Protein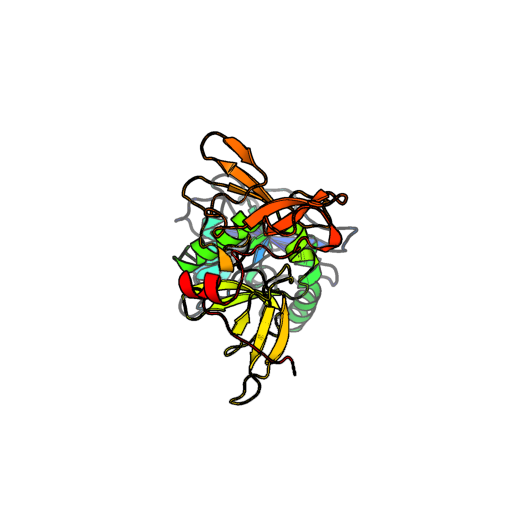 AF-A0A8H6NPF8-F1 (afdb_monomer_lite)

pLDDT: mean 81.61, std 13.08, range [40.59, 96.62]

Foldseek 3Di:
DAADDDDDADLQKWKKWWWAAAALPDATETEIEIAGHDPPPGDDAAEEEAEDQADQPDFGKYKYFDYYHDPVDQDPPPTDDIHIATGHPLVSNVSSVVHHHHGIHIYDDLSPTFPPVDPVRSVSVVVCVVVVQVNYPHYDYRPPDCPPLNVLVVVQVVLCVQVCVVQCVPADQWDWDADPVGFIKIWHPQDDPQWDWDDDVPDQFIWTWHDDPPDLETATPGGMDTPCPHPPCLQQNDAPPQKDKDFDPPDPVRQIWIAHNVGDIDSDRPSDDDADPQKDWDAPPVRQIWMAGVVQPPDPVRTDSDRPCRPPVNSVVVVRDDDDGHYD

Sequence (328 aa):
MPDYEYLPLGSNEIRRLILFPGSVEDPLEARVVHDIFEPPHTVPQYEALSYVWGSQETPETLTVFGDTTYDGSPDRSSLRGAGSIPLGQNLATALRHLRRKSEGRVIWCDAVCINQRDVEERSVQVQRMKDIYRVSERVVAWLDHGGKETRRAMQIISQTKWDADRLLLNLPNSALFKTDDGRFGLGTEEACEGDEIFVIPGNFDPLILRPVGDSRYYNIVGPCFMSSLMWSEAAWGPLPEGWKVKMISGDPARVYEYTDPDGRTTRQDPRRGPLPPGWDETTHSDGKLAWYKLEDKETEDMWDRTDPRLTPDNLRARGVKVERLILA

InterPro domains:
  IPR001202 WW domain [PS50020] (237-272)
  IPR001202 WW domain [PS50020] (273-308)
  IPR010730 Heterokaryon incompatibility [PF06985] (46-165)
  IPR052895 Heterokaryon Regulation/Transcriptional Modulator [PTHR24148] (2-160)

Organism: NCBI:txid2175873

Radius of gyration: 26.95 Å; chains: 1; bounding box: 58×50×82 Å

Structure (mmCIF, N/CA/C/O backbone):
data_AF-A0A8H6NPF8-F1
#
_entry.id   AF-A0A8H6NPF8-F1
#
loop_
_atom_site.group_PDB
_atom_site.id
_atom_site.type_symbol
_atom_site.label_atom_id
_atom_site.label_alt_id
_atom_site.label_comp_id
_atom_site.label_asym_id
_atom_site.label_entity_id
_atom_site.label_seq_id
_atom_site.pdbx_PDB_ins_code
_atom_site.Cartn_x
_atom_site.Cartn_y
_atom_site.Cartn_z
_atom_site.occupancy
_atom_site.B_iso_or_equiv
_atom_site.auth_seq_id
_atom_site.auth_comp_id
_atom_site.auth_asym_id
_atom_site.auth_atom_id
_atom_site.pdbx_PDB_model_num
ATOM 1 N N . MET A 1 1 ? 10.522 -3.864 -36.826 1.00 77.56 1 MET A N 1
ATOM 2 C CA . MET A 1 1 ? 11.696 -3.756 -35.937 1.00 77.56 1 MET A CA 1
ATOM 3 C C . MET A 1 1 ? 12.017 -5.163 -35.458 1.00 77.56 1 MET A C 1
ATOM 5 O O . MET A 1 1 ? 11.048 -5.894 -35.289 1.00 77.56 1 MET A O 1
ATOM 9 N N . PRO A 1 2 ? 13.286 -5.594 -35.350 1.00 89.06 2 PRO A N 1
ATOM 10 C CA . PRO A 1 2 ? 13.581 -6.923 -34.817 1.00 89.06 2 PRO A CA 1
ATOM 11 C C . PRO A 1 2 ? 13.171 -7.017 -33.343 1.00 89.06 2 PRO A C 1
ATOM 13 O O . PRO A 1 2 ? 13.026 -5.996 -32.661 1.00 89.06 2 PRO A O 1
ATOM 16 N N . ASP A 1 3 ? 12.991 -8.239 -32.856 1.00 90.75 3 ASP A N 1
ATOM 17 C CA . ASP A 1 3 ? 12.876 -8.496 -31.424 1.00 90.75 3 ASP A CA 1
ATOM 18 C C . ASP A 1 3 ? 14.145 -8.017 -30.714 1.00 90.75 3 ASP A C 1
ATOM 20 O O . ASP A 1 3 ? 15.245 -8.078 -31.264 1.00 90.75 3 ASP A O 1
ATOM 24 N N . TYR A 1 4 ? 13.989 -7.503 -29.499 1.00 91.56 4 TYR A N 1
ATOM 25 C CA . TYR A 1 4 ? 15.135 -7.162 -28.670 1.00 91.56 4 TYR A CA 1
ATOM 26 C C . TYR A 1 4 ? 15.875 -8.428 -28.221 1.00 91.56 4 TYR A C 1
ATOM 28 O O . TYR A 1 4 ? 15.268 -9.355 -27.681 1.00 91.56 4 TYR A O 1
ATOM 36 N N . GLU A 1 5 ? 17.189 -8.454 -28.444 1.00 90.19 5 GLU A N 1
ATOM 37 C CA . GLU A 1 5 ? 18.081 -9.527 -28.008 1.00 90.19 5 GLU A CA 1
ATOM 38 C C . GLU A 1 5 ? 18.828 -9.087 -26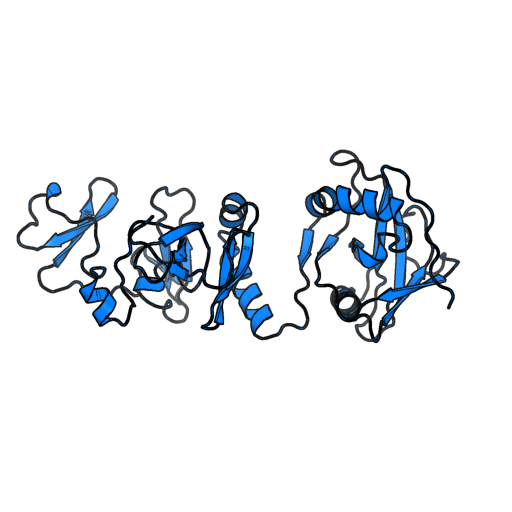.746 1.00 90.19 5 GLU A C 1
ATOM 40 O O . GLU A 1 5 ? 19.567 -8.103 -26.761 1.00 90.19 5 GLU A O 1
ATOM 45 N N . TYR A 1 6 ? 18.620 -9.822 -25.655 1.00 91.00 6 TYR A N 1
ATOM 46 C CA . TYR A 1 6 ? 19.263 -9.577 -24.367 1.00 91.00 6 TYR A CA 1
ATOM 47 C C . TYR A 1 6 ? 20.710 -10.084 -24.357 1.00 91.00 6 TYR A C 1
ATOM 49 O O . TYR A 1 6 ? 20.969 -11.212 -24.785 1.00 91.00 6 TYR A O 1
ATOM 57 N N . LEU A 1 7 ? 21.642 -9.309 -23.795 1.00 90.25 7 LEU A N 1
ATOM 58 C CA . LEU A 1 7 ? 22.970 -9.815 -23.445 1.00 90.25 7 LEU A CA 1
ATOM 59 C C . LEU A 1 7 ? 22.893 -10.614 -22.140 1.00 90.25 7 LEU A C 1
ATOM 61 O O . LEU A 1 7 ? 22.222 -10.164 -21.218 1.00 90.25 7 LEU A O 1
ATOM 65 N N . PRO A 1 8 ? 23.579 -11.760 -21.998 1.00 90.50 8 PRO A N 1
ATOM 66 C CA . PRO A 1 8 ? 23.531 -12.550 -20.767 1.00 90.50 8 PRO A CA 1
ATOM 67 C C . PRO A 1 8 ? 23.938 -11.744 -19.524 1.00 90.50 8 PRO A C 1
ATOM 69 O O . PRO A 1 8 ? 24.902 -10.980 -19.572 1.00 90.50 8 PRO A O 1
ATOM 72 N N . LEU A 1 9 ? 23.229 -11.941 -18.409 1.00 91.56 9 LEU A N 1
ATOM 73 C CA . LEU A 1 9 ? 23.599 -11.367 -17.111 1.00 91.56 9 LEU A CA 1
ATOM 74 C C . LEU A 1 9 ? 24.633 -12.231 -16.387 1.00 91.56 9 LEU A C 1
ATOM 76 O O . LEU A 1 9 ? 24.530 -13.459 -16.360 1.00 91.56 9 LEU A O 1
ATOM 80 N N . GLY A 1 10 ? 25.578 -11.582 -15.711 1.00 88.19 10 GLY A N 1
ATOM 81 C CA . GLY A 1 10 ? 26.377 -12.215 -14.666 1.00 88.19 10 GLY A CA 1
ATOM 82 C C . GLY A 1 10 ? 25.532 -12.601 -13.443 1.00 88.19 10 GLY A C 1
ATOM 83 O O . GLY A 1 10 ? 24.456 -12.051 -13.201 1.00 88.19 10 GLY A O 1
ATOM 84 N N . SER A 1 11 ? 26.043 -13.513 -12.607 1.00 85.12 11 SER A N 1
ATOM 85 C CA . SER A 1 11 ? 25.333 -14.004 -11.409 1.00 85.12 11 SER A CA 1
ATOM 86 C C . SER A 1 11 ? 24.931 -12.894 -10.434 1.00 85.12 11 SER A C 1
ATOM 88 O O . SER A 1 11 ? 23.925 -13.011 -9.735 1.00 85.12 11 SER A O 1
ATOM 90 N N . ASN A 1 12 ? 25.709 -11.809 -10.407 1.00 90.31 12 ASN A N 1
ATOM 91 C CA . ASN A 1 12 ? 25.505 -10.675 -9.517 1.00 90.31 12 ASN A CA 1
ATOM 92 C C . ASN A 1 12 ? 24.941 -9.460 -10.255 1.00 90.31 12 ASN A C 1
ATOM 94 O O . ASN A 1 12 ? 24.903 -8.386 -9.678 1.00 90.31 12 ASN A O 1
ATOM 98 N N . GLU A 1 13 ? 24.437 -9.589 -11.480 1.00 92.62 13 GLU A N 1
ATOM 99 C CA . GLU A 1 13 ? 23.979 -8.440 -12.270 1.00 92.62 13 GLU A CA 1
ATOM 100 C C . GLU A 1 13 ? 22.455 -8.355 -12.351 1.00 92.62 13 GLU A C 1
ATOM 102 O O . GLU A 1 13 ? 21.755 -9.371 -12.343 1.00 92.62 13 GLU A O 1
ATOM 107 N N . ILE A 1 14 ? 21.930 -7.137 -12.438 1.00 94.69 14 ILE A N 1
ATOM 108 C CA . ILE A 1 14 ? 20.536 -6.874 -12.811 1.00 94.69 14 ILE A CA 1
ATOM 109 C C . ILE A 1 14 ? 20.508 -5.958 -14.029 1.00 94.69 14 ILE A C 1
ATOM 111 O O . ILE A 1 14 ? 21.463 -5.218 -14.277 1.00 94.69 14 ILE A O 1
ATOM 115 N N . ARG A 1 15 ? 19.380 -5.950 -14.746 1.00 94.25 15 ARG A N 1
ATOM 116 C CA . ARG A 1 15 ? 19.097 -4.891 -15.718 1.00 94.25 15 ARG A CA 1
ATOM 117 C C . ARG A 1 15 ? 18.221 -3.813 -15.115 1.00 94.25 15 ARG A C 1
ATOM 119 O O . ARG A 1 15 ? 17.313 -4.116 -14.345 1.00 94.25 15 ARG A O 1
ATOM 126 N N . ARG A 1 16 ? 18.427 -2.567 -15.524 1.00 93.81 16 ARG A N 1
ATOM 127 C CA . ARG A 1 16 ? 17.495 -1.458 -15.280 1.00 93.81 16 ARG A CA 1
ATOM 128 C C . ARG A 1 16 ? 17.011 -0.878 -16.598 1.00 93.81 16 ARG A C 1
ATOM 130 O O . ARG A 1 16 ? 17.726 -0.885 -17.597 1.00 93.81 16 ARG A O 1
ATOM 137 N N . LEU A 1 17 ? 15.794 -0.354 -16.577 1.00 94.94 17 LEU A N 1
ATOM 138 C CA . LEU A 1 17 ? 15.176 0.360 -17.679 1.00 94.94 17 LEU A CA 1
ATOM 139 C C . LEU A 1 17 ? 15.347 1.866 -17.473 1.00 94.94 17 LEU A C 1
ATOM 141 O O . LEU A 1 17 ? 14.836 2.431 -16.510 1.00 94.94 17 LEU A O 1
ATOM 145 N N . ILE A 1 18 ? 16.016 2.536 -18.400 1.00 94.12 18 ILE A N 1
ATOM 146 C CA . ILE A 1 18 ? 16.056 3.995 -18.478 1.00 94.12 18 ILE A CA 1
ATOM 147 C C . ILE A 1 18 ? 14.988 4.420 -19.478 1.00 94.12 18 ILE A C 1
ATOM 149 O O . ILE A 1 18 ? 15.216 4.433 -20.686 1.00 94.12 18 ILE A O 1
ATOM 153 N N . LEU A 1 19 ? 13.805 4.742 -18.963 1.00 95.38 19 LEU A N 1
ATOM 154 C CA . LEU A 1 19 ? 12.686 5.235 -19.753 1.00 95.38 19 LEU A CA 1
ATOM 155 C C . LEU A 1 19 ? 12.986 6.656 -20.236 1.00 95.38 19 LEU A C 1
ATOM 157 O O . LEU A 1 19 ? 13.248 7.543 -19.417 1.00 95.38 19 LEU A O 1
ATOM 161 N N . PHE A 1 20 ? 12.944 6.882 -21.547 1.00 94.19 20 PHE A N 1
ATOM 162 C CA . PHE A 1 20 ? 13.238 8.192 -22.121 1.00 94.19 20 PHE A CA 1
ATOM 163 C C . PHE A 1 20 ? 12.106 9.200 -21.890 1.00 94.19 20 PHE A C 1
ATOM 165 O O . PHE A 1 20 ? 10.939 8.812 -21.760 1.00 94.19 20 PHE A O 1
ATOM 172 N N . PRO A 1 21 ? 12.435 10.504 -21.818 1.00 94.50 21 PRO A N 1
ATOM 173 C CA . PRO A 1 21 ? 11.435 11.540 -21.632 1.00 94.50 21 PRO A CA 1
ATOM 174 C C . PRO A 1 21 ? 10.505 11.676 -22.836 1.00 94.50 21 PRO A C 1
ATOM 176 O O . PRO A 1 21 ? 10.890 11.412 -23.972 1.00 94.50 21 PRO A O 1
ATOM 179 N N . GLY A 1 22 ? 9.279 12.129 -22.586 1.00 93.94 22 GLY A N 1
ATOM 180 C CA . GLY A 1 22 ? 8.274 12.331 -23.630 1.00 93.94 22 GLY A CA 1
ATOM 181 C C . GLY A 1 22 ? 6.896 12.680 -23.072 1.00 93.94 22 GLY A C 1
ATOM 182 O O . GLY A 1 22 ? 6.647 12.615 -21.865 1.00 93.94 22 GLY A O 1
ATOM 183 N N . SER A 1 23 ? 5.994 13.065 -23.964 1.00 93.19 23 SER A N 1
ATOM 184 C CA . SER A 1 23 ? 4.569 13.289 -23.695 1.00 93.19 23 SER A CA 1
ATOM 185 C C . SER A 1 23 ? 3.823 11.964 -23.658 1.00 93.19 23 SER A C 1
ATOM 187 O O . SER A 1 23 ? 4.271 11.026 -24.286 1.00 93.19 23 SER A O 1
ATOM 189 N N . VAL A 1 24 ? 2.670 11.857 -22.989 1.00 89.00 24 VAL A N 1
ATOM 190 C CA . VAL A 1 24 ? 1.907 10.590 -22.854 1.00 89.00 24 VAL A CA 1
ATOM 191 C C . VAL A 1 24 ? 1.642 9.892 -24.200 1.00 89.00 24 VAL A C 1
ATOM 193 O O . VAL A 1 24 ? 1.798 8.680 -24.273 1.00 89.00 24 VAL A O 1
ATOM 196 N N . GLU A 1 25 ? 1.373 10.641 -25.266 1.00 91.31 25 GLU A N 1
ATOM 197 C CA . GLU A 1 25 ? 1.087 10.089 -26.601 1.00 91.31 25 GLU A CA 1
ATOM 198 C C . GLU A 1 25 ? 2.328 9.618 -27.377 1.00 91.31 25 GLU A C 1
ATOM 200 O O . GLU A 1 25 ? 2.202 8.875 -28.349 1.00 91.31 25 GLU A O 1
ATOM 205 N N . ASP A 1 26 ? 3.534 10.021 -26.962 1.00 93.81 26 ASP A N 1
ATOM 206 C CA . ASP A 1 26 ? 4.756 9.661 -27.681 1.00 93.81 26 ASP A CA 1
ATOM 207 C C . ASP A 1 26 ? 5.033 8.152 -27.553 1.00 93.81 26 ASP A C 1
ATOM 209 O O . ASP A 1 26 ? 4.768 7.570 -26.486 1.00 93.81 26 ASP A O 1
ATOM 213 N N . PRO A 1 27 ? 5.629 7.512 -28.580 1.00 94.50 27 PRO A N 1
ATOM 214 C CA . PRO A 1 27 ? 6.079 6.125 -28.501 1.00 94.50 27 PRO A CA 1
ATOM 215 C C . PRO A 1 27 ? 6.923 5.855 -27.252 1.00 94.50 27 PRO A C 1
ATOM 217 O O . PRO A 1 27 ? 7.650 6.729 -26.771 1.00 94.50 27 PRO A O 1
ATOM 220 N N . LEU A 1 28 ? 6.811 4.648 -26.695 1.00 96.12 28 LEU A N 1
ATOM 221 C CA . LEU A 1 28 ? 7.644 4.241 -25.570 1.00 96.12 28 LEU A CA 1
ATOM 222 C C . LEU A 1 28 ? 9.031 3.865 -26.086 1.00 96.12 28 LEU A C 1
ATOM 224 O O . LEU A 1 28 ? 9.195 2.920 -26.859 1.00 96.12 28 LEU A O 1
ATOM 228 N N . GLU A 1 29 ? 10.025 4.609 -25.622 1.00 94.69 29 GLU A N 1
ATOM 229 C CA . GLU A 1 29 ? 11.430 4.409 -25.943 1.00 94.69 29 GLU A CA 1
ATOM 230 C C . GLU A 1 29 ? 12.240 4.338 -24.652 1.00 94.69 29 GLU A C 1
ATOM 232 O O . GLU A 1 29 ? 11.986 5.086 -23.701 1.00 94.69 29 GLU A O 1
ATOM 237 N N . ALA A 1 30 ? 13.211 3.434 -24.607 1.00 94.12 30 ALA A N 1
ATOM 238 C CA . ALA A 1 30 ? 14.049 3.270 -23.434 1.00 94.12 30 ALA A CA 1
ATOM 239 C C . ALA A 1 30 ? 15.417 2.673 -23.765 1.00 94.12 30 ALA A C 1
ATOM 241 O O . ALA A 1 30 ? 15.622 2.077 -24.820 1.00 94.12 30 ALA A O 1
ATOM 242 N N . ARG A 1 31 ? 16.343 2.780 -22.817 1.00 91.44 31 ARG A N 1
ATOM 243 C CA . ARG A 1 31 ? 17.613 2.049 -22.812 1.00 91.44 31 ARG A CA 1
ATOM 244 C C . ARG A 1 31 ? 17.588 1.005 -21.709 1.00 91.44 31 ARG A C 1
ATOM 246 O O . ARG A 1 31 ? 17.130 1.295 -20.606 1.00 91.44 31 ARG A O 1
ATOM 253 N N . VAL A 1 32 ? 18.106 -0.181 -21.990 1.00 91.88 32 VAL A N 1
ATOM 254 C CA . VAL A 1 32 ? 18.367 -1.190 -20.963 1.00 91.88 32 VAL A CA 1
ATOM 255 C C . VAL A 1 32 ? 19.853 -1.145 -20.608 1.00 91.88 32 VAL A C 1
ATOM 257 O O . VAL A 1 32 ? 20.713 -0.969 -21.476 1.00 91.88 32 VAL A O 1
ATOM 260 N N . VAL A 1 33 ? 20.146 -1.195 -19.309 1.00 90.94 33 VAL A N 1
ATOM 261 C CA . VAL A 1 33 ? 21.514 -1.127 -18.783 1.00 90.94 33 VAL A CA 1
ATOM 262 C C . VAL A 1 33 ? 21.790 -2.253 -17.803 1.00 90.94 33 VAL A C 1
ATOM 264 O O . VAL A 1 33 ? 20.901 -2.620 -17.036 1.00 90.94 33 VAL A O 1
ATOM 267 N N . HIS A 1 34 ? 23.018 -2.769 -17.832 1.00 91.50 34 HIS A N 1
ATOM 268 C CA . HIS A 1 34 ? 23.528 -3.765 -16.890 1.00 91.50 34 HIS A CA 1
ATOM 269 C C . HIS A 1 34 ? 24.220 -3.083 -15.715 1.00 91.50 34 HIS A C 1
ATOM 271 O O . HIS A 1 34 ? 25.055 -2.193 -15.910 1.00 91.50 34 HIS A O 1
ATOM 277 N N . ASP A 1 35 ? 23.923 -3.551 -14.506 1.00 90.69 35 ASP A N 1
ATOM 278 C CA . ASP A 1 35 ? 24.568 -3.088 -13.285 1.00 90.69 35 ASP A CA 1
ATOM 279 C C . ASP A 1 35 ? 24.892 -4.248 -12.350 1.00 90.69 35 ASP A C 1
ATOM 281 O O . ASP A 1 35 ? 24.123 -5.203 -12.214 1.00 90.69 35 ASP A O 1
ATOM 285 N N . ILE A 1 36 ? 26.011 -4.111 -11.639 1.00 91.88 36 ILE A N 1
ATOM 286 C CA . ILE A 1 36 ? 26.355 -4.974 -10.510 1.00 91.88 36 ILE A CA 1
ATOM 287 C C . ILE A 1 36 ? 25.336 -4.740 -9.387 1.00 91.88 36 ILE A C 1
ATOM 289 O O . ILE A 1 36 ? 25.002 -3.603 -9.051 1.00 91.88 36 ILE A O 1
ATOM 293 N N . PHE A 1 37 ? 24.861 -5.828 -8.793 1.00 93.31 37 PHE A N 1
ATOM 294 C CA . PHE A 1 37 ? 23.866 -5.865 -7.732 1.00 93.31 37 PHE A CA 1
ATOM 295 C C . PHE A 1 37 ? 24.292 -6.850 -6.643 1.00 93.31 37 PHE A C 1
ATOM 297 O O . PHE A 1 37 ? 23.972 -8.043 -6.665 1.00 93.31 37 PHE A O 1
ATOM 304 N N . GLU A 1 38 ? 24.989 -6.310 -5.648 1.00 90.88 38 GLU A N 1
ATOM 305 C CA . GLU A 1 38 ? 25.468 -7.012 -4.458 1.00 90.88 38 GLU A CA 1
ATOM 306 C C . GLU A 1 38 ? 24.973 -6.290 -3.194 1.00 90.88 38 GLU A C 1
ATOM 308 O O . GLU A 1 38 ? 25.732 -5.561 -2.548 1.00 90.88 38 GLU A O 1
ATOM 313 N N . PRO A 1 39 ? 23.686 -6.425 -2.827 1.00 80.88 39 PRO A N 1
ATOM 314 C CA . PRO A 1 39 ? 23.154 -5.797 -1.626 1.00 80.88 39 PRO A CA 1
ATOM 315 C C . PRO A 1 39 ? 23.850 -6.276 -0.339 1.00 80.88 39 PRO A C 1
ATOM 317 O O . PRO A 1 39 ? 24.086 -7.474 -0.191 1.00 80.88 39 PRO A O 1
ATOM 320 N N . PRO A 1 40 ? 24.112 -5.381 0.636 1.00 76.75 40 PRO A N 1
ATOM 321 C CA . PRO A 1 40 ? 23.856 -3.936 0.605 1.00 76.75 40 PRO A CA 1
ATOM 322 C C . PRO A 1 40 ? 25.020 -3.109 0.018 1.00 76.75 40 PRO A C 1
ATOM 324 O O . PRO A 1 40 ? 24.951 -1.885 0.026 1.00 76.75 40 PRO A O 1
ATOM 327 N N . HIS A 1 41 ? 26.104 -3.746 -0.433 1.00 81.62 41 HIS A N 1
ATOM 328 C CA . HIS A 1 41 ? 27.382 -3.098 -0.740 1.00 81.62 41 HIS A CA 1
ATOM 329 C C . HIS A 1 41 ? 27.408 -2.354 -2.077 1.00 81.62 41 HIS A C 1
ATOM 331 O O . HIS A 1 41 ? 27.973 -1.267 -2.159 1.00 81.62 41 HIS A O 1
ATOM 337 N N . THR A 1 42 ? 26.840 -2.931 -3.134 1.00 85.25 42 THR A N 1
ATOM 338 C CA . THR A 1 42 ? 26.831 -2.337 -4.479 1.00 85.25 42 THR A CA 1
ATOM 339 C C . THR A 1 42 ? 25.426 -2.429 -5.047 1.00 85.25 42 THR A C 1
ATOM 341 O O . THR A 1 42 ? 24.993 -3.487 -5.496 1.00 85.25 42 THR A O 1
ATOM 344 N N . VAL A 1 43 ? 24.693 -1.318 -4.965 1.00 86.38 43 VAL A N 1
ATOM 345 C CA . VAL A 1 43 ? 23.299 -1.212 -5.402 1.00 86.38 43 VAL A CA 1
ATOM 346 C C . VAL A 1 43 ? 23.154 0.045 -6.265 1.00 86.38 43 VAL A C 1
ATOM 348 O O . VAL A 1 43 ? 23.445 1.141 -5.778 1.00 86.38 43 VAL A O 1
ATOM 351 N N . PRO A 1 44 ? 22.725 -0.071 -7.535 1.00 88.38 44 PRO A N 1
ATOM 352 C CA . PRO A 1 44 ? 22.454 1.089 -8.371 1.00 88.38 44 PRO A CA 1
ATOM 353 C C . PRO A 1 44 ? 21.176 1.803 -7.909 1.00 88.38 44 PRO A C 1
ATOM 355 O O . PRO A 1 44 ? 20.291 1.198 -7.311 1.00 88.38 44 PRO A O 1
ATOM 358 N N . GLN A 1 45 ? 21.037 3.085 -8.238 1.00 90.94 45 GLN A N 1
ATOM 359 C CA . GLN A 1 45 ? 19.801 3.836 -7.995 1.00 90.94 45 GLN A CA 1
ATOM 360 C C . GLN A 1 45 ? 18.717 3.471 -9.017 1.00 90.94 45 GLN A C 1
ATOM 362 O O . GLN A 1 45 ? 18.973 3.479 -10.226 1.00 90.94 45 GLN A O 1
ATOM 367 N N . TYR A 1 46 ? 17.516 3.138 -8.538 1.00 93.50 46 TYR A N 1
ATOM 368 C CA . TYR A 1 46 ? 16.320 2.884 -9.348 1.00 93.50 46 TYR A CA 1
ATOM 369 C C . TYR A 1 46 ? 15.048 2.870 -8.501 1.00 93.50 46 TYR A C 1
ATOM 371 O O . TYR A 1 46 ? 15.075 2.669 -7.286 1.00 93.50 46 TYR A O 1
ATOM 379 N N . GLU A 1 47 ? 13.912 2.997 -9.180 1.00 95.00 47 GLU A N 1
ATOM 380 C CA . GLU A 1 47 ? 12.589 2.745 -8.615 1.00 95.00 47 GLU A CA 1
ATOM 381 C C . GLU A 1 47 ? 12.079 1.376 -9.079 1.00 95.00 47 GLU A C 1
ATOM 383 O O . GLU A 1 47 ? 12.195 1.043 -10.258 1.00 95.00 47 GLU A O 1
ATOM 388 N N . ALA A 1 48 ? 11.488 0.583 -8.188 1.00 91.12 48 ALA A N 1
ATOM 389 C CA . ALA A 1 48 ? 10.850 -0.675 -8.578 1.00 91.12 48 ALA A CA 1
ATOM 390 C C . ALA A 1 48 ? 9.379 -0.432 -8.941 1.00 91.12 48 ALA A C 1
ATOM 392 O O . ALA A 1 48 ? 8.650 0.207 -8.182 1.00 91.12 48 ALA A O 1
ATOM 393 N N . LEU A 1 49 ? 8.924 -0.941 -10.086 1.00 91.06 49 LEU A N 1
ATOM 394 C CA . LEU A 1 49 ? 7.529 -0.852 -10.515 1.00 91.06 49 LEU A CA 1
ATOM 395 C C . LEU A 1 49 ? 6.794 -2.156 -10.196 1.00 91.06 49 LEU A C 1
ATOM 397 O O . LEU A 1 49 ? 7.100 -3.197 -10.769 1.00 91.06 49 LEU A O 1
ATOM 401 N N . SER A 1 50 ? 5.792 -2.069 -9.323 1.00 84.25 50 SER A N 1
ATOM 402 C CA . SER A 1 50 ? 4.847 -3.153 -9.041 1.00 84.25 50 SER A CA 1
ATOM 403 C C . SER A 1 50 ? 3.542 -2.888 -9.784 1.00 84.25 50 SER A C 1
ATOM 405 O O . SER A 1 50 ? 2.970 -1.807 -9.659 1.00 84.25 50 SER A O 1
ATOM 407 N N . TYR A 1 51 ? 3.081 -3.844 -10.584 1.00 81.06 51 TYR A N 1
ATOM 408 C CA . TYR A 1 51 ? 1.887 -3.719 -11.416 1.00 81.06 51 TYR A CA 1
ATOM 409 C C . TYR A 1 51 ? 1.269 -5.100 -11.649 1.00 81.06 51 TYR A C 1
ATOM 411 O O . TYR A 1 51 ? 1.952 -6.123 -11.595 1.00 81.06 51 TYR A O 1
ATOM 419 N N . VAL A 1 52 ? -0.034 -5.135 -11.923 1.00 72.69 52 VAL A N 1
ATOM 420 C CA . VAL A 1 52 ? -0.712 -6.372 -12.332 1.00 72.69 52 VAL A CA 1
ATOM 421 C C . VAL A 1 52 ? -0.407 -6.637 -13.801 1.00 72.69 52 VAL A C 1
ATOM 423 O O . VAL A 1 52 ? -0.535 -5.742 -14.639 1.00 72.69 52 VAL A O 1
ATOM 426 N N . TRP A 1 53 ? -0.035 -7.867 -14.134 1.00 69.44 53 TRP A N 1
ATOM 427 C CA . TRP A 1 53 ? 0.157 -8.260 -15.524 1.00 69.44 53 TRP A CA 1
ATOM 428 C C . TRP A 1 53 ? -1.172 -8.111 -16.281 1.00 69.44 53 TRP A C 1
ATOM 430 O O . TRP A 1 53 ? -2.181 -8.707 -15.914 1.00 69.44 53 TRP A O 1
ATOM 440 N N . GLY A 1 54 ? -1.189 -7.239 -17.292 1.00 66.25 54 GLY A N 1
ATOM 441 C CA . GLY A 1 54 ? -2.380 -6.951 -18.096 1.00 66.25 54 GLY A CA 1
ATOM 442 C C . GLY A 1 54 ? -2.558 -7.921 -19.265 1.00 66.25 54 GLY A C 1
ATOM 443 O O . GLY A 1 54 ? -1.712 -8.786 -19.499 1.00 66.25 54 GLY A O 1
ATOM 444 N N . SER A 1 55 ? -3.635 -7.734 -20.036 1.00 71.62 55 SER A N 1
ATOM 445 C CA . SER A 1 55 ? -3.857 -8.493 -21.273 1.00 71.62 55 SER A CA 1
ATOM 446 C C . SER A 1 55 ? -2.662 -8.365 -22.223 1.00 71.62 55 SER A C 1
ATOM 448 O O . SER A 1 55 ? -2.131 -7.271 -22.442 1.00 71.62 55 SER A O 1
ATOM 450 N N . GLN A 1 56 ? -2.265 -9.508 -22.782 1.00 74.31 56 GLN A N 1
ATOM 451 C CA . GLN A 1 56 ? -1.216 -9.650 -23.793 1.00 74.31 56 GLN A CA 1
ATOM 452 C C . GLN A 1 56 ? -1.807 -9.875 -25.196 1.00 74.31 56 GLN A C 1
ATOM 454 O O . GLN A 1 56 ? -1.070 -10.168 -26.130 1.00 74.31 56 GLN A O 1
ATOM 459 N N . GLU A 1 57 ? -3.133 -9.774 -25.357 1.00 76.56 57 GLU A N 1
ATOM 460 C CA . GLU A 1 57 ? -3.817 -10.042 -26.633 1.00 76.56 57 GLU A CA 1
ATOM 461 C C . GLU A 1 57 ? -3.510 -8.977 -27.694 1.00 76.56 57 GLU A C 1
ATOM 463 O O . GLU A 1 57 ? -3.388 -9.287 -28.877 1.00 76.56 57 GLU A O 1
ATOM 468 N N . THR A 1 58 ? -3.343 -7.723 -27.267 1.00 81.81 58 THR A N 1
ATOM 469 C CA . THR A 1 58 ? -2.918 -6.603 -28.119 1.00 81.81 58 THR A CA 1
ATOM 470 C C . THR A 1 58 ? -1.760 -5.869 -27.434 1.00 81.81 58 THR A C 1
ATOM 472 O O . THR A 1 58 ? -1.979 -4.837 -26.787 1.00 81.81 58 THR A O 1
ATOM 475 N N . PRO A 1 59 ? -0.539 -6.423 -27.481 1.00 86.06 59 PRO A N 1
ATOM 476 C CA . PRO A 1 59 ? 0.590 -5.832 -26.789 1.00 86.06 59 PRO A CA 1
ATOM 477 C C . PRO A 1 59 ? 0.980 -4.507 -27.444 1.00 86.06 59 PRO A C 1
ATOM 479 O O . PRO A 1 59 ? 0.894 -4.335 -28.662 1.00 86.06 59 PRO A O 1
ATOM 482 N N . GLU A 1 60 ? 1.433 -3.575 -26.621 1.00 91.94 60 GLU A N 1
ATOM 483 C CA . GLU A 1 60 ? 2.071 -2.353 -27.088 1.00 91.94 60 GLU A CA 1
ATOM 484 C C . GLU A 1 60 ? 3.572 -2.565 -27.260 1.00 91.94 60 GLU A C 1
ATOM 486 O O . GLU A 1 60 ? 4.152 -3.473 -26.673 1.00 91.94 60 GLU A O 1
ATOM 491 N N . THR A 1 61 ? 4.229 -1.716 -28.047 1.00 94.94 61 THR A N 1
ATOM 492 C CA . THR A 1 61 ? 5.654 -1.887 -28.345 1.00 94.94 61 THR A CA 1
ATOM 493 C C . THR A 1 61 ? 6.509 -0.909 -27.552 1.00 94.94 61 THR A C 1
ATOM 495 O O . THR A 1 61 ? 6.324 0.305 -27.647 1.00 94.94 61 THR A O 1
ATOM 498 N N . LEU A 1 62 ? 7.492 -1.445 -26.829 1.00 95.88 62 LEU A N 1
ATOM 499 C CA . LEU A 1 62 ? 8.624 -0.693 -26.302 1.00 95.88 62 LEU A CA 1
ATOM 500 C C . LEU A 1 62 ? 9.809 -0.812 -27.258 1.00 95.88 62 LEU A C 1
ATOM 502 O O . LEU A 1 62 ? 10.295 -1.912 -27.528 1.00 95.88 62 LEU A O 1
ATOM 506 N N . THR A 1 63 ? 10.297 0.328 -27.728 1.00 95.38 63 THR A N 1
ATOM 507 C CA . THR A 1 63 ? 11.541 0.430 -28.491 1.00 95.38 63 THR A CA 1
ATOM 508 C C . THR A 1 63 ? 12.707 0.502 -27.510 1.00 95.38 63 THR A C 1
ATOM 510 O O . THR A 1 63 ? 12.814 1.459 -26.740 1.00 95.38 63 THR A O 1
ATOM 513 N N . VAL A 1 64 ? 13.588 -0.497 -27.532 1.00 92.75 64 VAL A N 1
ATOM 514 C CA . VAL A 1 64 ? 14.736 -0.579 -26.623 1.00 92.75 64 VAL A CA 1
ATOM 515 C C . VAL A 1 64 ? 16.039 -0.375 -27.373 1.00 92.75 64 VAL A C 1
ATOM 517 O O . VAL A 1 64 ? 16.298 -1.035 -28.378 1.00 92.75 64 VAL A O 1
ATOM 520 N N . PHE A 1 65 ? 16.869 0.521 -26.851 1.00 88.38 65 PHE A N 1
ATOM 521 C CA . PHE A 1 65 ? 18.171 0.867 -27.397 1.00 88.38 65 PHE A CA 1
ATOM 522 C C . PHE A 1 65 ? 19.294 0.294 -26.538 1.00 88.38 65 PHE A C 1
ATOM 524 O O . PHE A 1 65 ? 19.413 0.659 -25.369 1.00 88.38 65 PHE A O 1
ATOM 531 N N . GLY A 1 66 ? 20.144 -0.530 -27.157 1.00 72.75 66 GLY A N 1
ATOM 532 C CA . GLY A 1 66 ? 21.361 -1.089 -26.565 1.00 72.75 66 GLY A CA 1
ATOM 533 C C . GLY A 1 66 ? 21.161 -1.983 -25.334 1.00 72.75 66 GLY A C 1
ATOM 534 O O . GLY A 1 66 ? 20.125 -1.971 -24.675 1.00 72.75 66 GLY A O 1
ATOM 535 N N . ASP A 1 67 ? 22.199 -2.754 -25.028 1.00 67.19 67 ASP A N 1
ATOM 536 C CA . ASP A 1 67 ? 22.383 -3.436 -23.750 1.00 67.19 67 ASP A CA 1
ATOM 537 C C . ASP A 1 67 ? 23.836 -3.176 -23.332 1.00 67.19 67 ASP A C 1
ATOM 539 O O . ASP A 1 67 ? 24.777 -3.617 -23.992 1.00 67.19 67 ASP A O 1
ATOM 543 N N . THR A 1 68 ? 24.043 -2.268 -22.380 1.00 70.62 68 THR A N 1
ATOM 544 C CA . THR A 1 68 ? 25.372 -1.688 -22.105 1.00 70.62 68 THR A CA 1
ATOM 545 C C . THR A 1 68 ? 25.531 -1.364 -20.630 1.00 70.62 68 THR A C 1
ATOM 547 O O . THR A 1 68 ? 24.548 -1.124 -19.930 1.00 70.62 68 THR A O 1
ATOM 550 N N . THR A 1 69 ? 26.773 -1.274 -20.160 1.00 68.06 69 THR A N 1
ATOM 551 C CA . THR A 1 69 ? 27.066 -0.642 -18.871 1.00 68.06 69 THR A CA 1
ATOM 552 C C . THR A 1 69 ? 26.623 0.819 -18.908 1.00 68.06 69 THR A C 1
ATOM 554 O O . THR A 1 69 ? 26.859 1.513 -19.903 1.00 68.06 69 THR A O 1
ATOM 557 N N . TYR A 1 70 ? 25.994 1.298 -17.835 1.00 68.25 70 TYR A N 1
ATOM 558 C CA . TYR A 1 70 ? 25.566 2.691 -17.753 1.00 68.25 70 TYR A CA 1
ATOM 559 C C . TYR A 1 70 ? 26.781 3.634 -17.779 1.00 68.25 70 TYR A C 1
ATOM 561 O O . TYR A 1 70 ? 27.612 3.627 -16.877 1.00 68.25 70 TYR A O 1
ATOM 569 N N . ASP A 1 71 ? 26.877 4.457 -18.821 1.00 67.69 71 ASP A N 1
ATOM 570 C CA . ASP A 1 71 ? 27.969 5.415 -19.053 1.00 67.69 71 ASP A CA 1
ATOM 571 C C . ASP A 1 71 ? 27.663 6.819 -18.503 1.00 67.69 71 ASP A C 1
ATOM 573 O O . ASP A 1 71 ? 28.426 7.758 -18.719 1.00 67.69 71 ASP A O 1
ATOM 577 N N . GLY A 1 72 ? 26.529 6.985 -17.814 1.00 65.62 72 GLY A N 1
ATOM 578 C CA . GLY A 1 72 ? 26.056 8.286 -17.347 1.00 65.62 72 GLY A CA 1
ATOM 579 C C . GLY A 1 72 ? 25.454 9.171 -18.444 1.00 65.62 72 GLY A C 1
ATOM 580 O O . GLY A 1 72 ? 25.046 10.290 -18.137 1.00 65.62 72 GLY A O 1
ATOM 581 N N . SER A 1 73 ? 25.372 8.703 -19.699 1.00 64.44 73 SER A N 1
ATOM 582 C CA . SER A 1 73 ? 24.791 9.475 -20.800 1.00 64.44 73 SER A CA 1
ATOM 583 C C . SER A 1 73 ? 23.260 9.364 -20.818 1.00 64.44 73 SER A C 1
ATOM 585 O O . SER A 1 73 ? 22.727 8.254 -20.938 1.00 64.44 73 SER A O 1
ATOM 587 N N . PRO A 1 74 ? 22.532 10.496 -20.770 1.00 57.56 74 PRO A N 1
ATOM 588 C CA . PRO A 1 74 ? 21.084 10.524 -20.951 1.00 57.56 74 PRO A CA 1
ATOM 589 C C . PRO A 1 74 ? 20.667 10.582 -22.431 1.00 57.56 74 PRO A C 1
ATOM 591 O O . PRO A 1 74 ? 19.471 10.589 -22.718 1.00 57.56 74 PRO A O 1
ATOM 594 N N . ASP A 1 75 ? 21.618 10.689 -23.369 1.00 61.78 75 ASP A N 1
ATOM 595 C CA . ASP A 1 75 ? 21.320 10.980 -24.772 1.00 61.78 75 ASP A CA 1
ATOM 596 C C . ASP A 1 75 ? 21.170 9.712 -25.629 1.00 61.78 75 ASP A C 1
ATOM 598 O O . ASP A 1 75 ? 22.004 8.807 -25.622 1.00 61.78 75 ASP A O 1
ATOM 602 N N . ARG A 1 76 ? 20.101 9.705 -26.428 1.00 67.50 76 ARG A N 1
ATOM 603 C CA . ARG A 1 76 ? 19.773 8.718 -27.464 1.00 67.50 76 ARG A CA 1
ATOM 604 C C . ARG A 1 76 ? 20.744 8.732 -28.647 1.00 67.50 76 ARG A C 1
ATOM 606 O O . ARG A 1 76 ? 20.842 7.736 -29.359 1.00 67.50 76 ARG A O 1
ATOM 613 N N . SER A 1 77 ? 21.430 9.851 -28.895 1.00 65.12 77 SER A N 1
ATOM 614 C CA . SER A 1 77 ? 22.195 10.089 -30.132 1.00 65.12 77 SER A CA 1
ATOM 615 C C . SER A 1 77 ? 23.387 9.140 -30.337 1.00 65.12 77 SER A C 1
ATOM 617 O O . SER A 1 77 ? 23.755 8.836 -31.479 1.00 65.12 77 SER A O 1
ATOM 619 N N . SER A 1 78 ? 23.963 8.629 -29.245 1.00 64.62 78 SER A N 1
ATOM 620 C CA . SER A 1 78 ? 25.088 7.688 -29.262 1.00 64.62 78 SER A CA 1
ATOM 621 C C . SER A 1 78 ? 24.660 6.221 -29.348 1.00 64.62 78 SER A C 1
ATOM 623 O O . SER A 1 78 ? 25.495 5.364 -29.641 1.00 64.62 78 SER A O 1
ATOM 625 N N . LEU A 1 79 ? 23.376 5.913 -29.136 1.00 70.25 79 LEU A N 1
ATOM 626 C CA . LEU A 1 79 ? 22.894 4.539 -29.084 1.00 70.25 79 LEU A CA 1
ATOM 627 C C . LEU A 1 79 ? 22.753 3.952 -30.498 1.00 70.25 79 LEU A C 1
ATOM 629 O O . LEU A 1 79 ? 22.333 4.607 -31.458 1.00 70.25 79 LEU A O 1
ATOM 633 N N . ARG A 1 80 ? 23.166 2.693 -30.643 1.00 64.38 80 ARG A N 1
ATOM 634 C CA . ARG A 1 80 ? 23.099 1.906 -31.880 1.00 64.38 80 ARG A CA 1
ATOM 635 C C . ARG A 1 80 ? 22.444 0.572 -31.556 1.00 64.38 80 ARG A C 1
ATOM 637 O O . ARG A 1 80 ? 22.664 0.030 -30.480 1.00 64.38 80 ARG A O 1
ATOM 644 N N . GLY A 1 81 ? 21.688 0.042 -32.514 1.00 67.50 81 GLY A N 1
ATOM 645 C CA . GLY A 1 81 ? 20.902 -1.170 -32.310 1.00 67.50 81 GLY A CA 1
ATOM 646 C C . GLY A 1 81 ? 19.639 -0.852 -31.522 1.00 67.50 81 GLY A C 1
ATOM 647 O O . GLY A 1 81 ? 19.686 -0.300 -30.424 1.00 67.50 81 GLY A O 1
ATOM 648 N N . ALA A 1 82 ? 18.499 -1.155 -32.126 1.00 79.06 82 ALA A N 1
ATOM 649 C CA . ALA A 1 82 ? 17.222 -0.970 -31.480 1.00 79.06 82 ALA A CA 1
ATOM 650 C C . ALA A 1 82 ? 16.370 -2.211 -31.748 1.00 79.06 82 ALA A C 1
ATOM 652 O O . ALA A 1 82 ? 16.242 -2.653 -32.894 1.00 79.06 82 ALA A O 1
ATOM 653 N N . GLY A 1 83 ? 15.839 -2.779 -30.674 1.00 91.12 83 GLY A N 1
ATOM 654 C CA . GLY A 1 83 ? 14.945 -3.925 -30.698 1.00 91.12 83 GLY A CA 1
ATOM 655 C C . GLY A 1 83 ? 13.582 -3.554 -30.138 1.00 91.12 83 GLY A C 1
ATOM 656 O O . GLY A 1 83 ? 13.400 -2.483 -29.558 1.00 91.12 83 GLY A O 1
ATOM 657 N N . SER A 1 84 ? 12.618 -4.439 -30.328 1.00 93.88 84 SER A N 1
ATOM 658 C CA . SER A 1 84 ? 11.267 -4.272 -29.802 1.00 93.88 84 SER A CA 1
ATOM 659 C C . SER A 1 84 ? 10.961 -5.302 -28.723 1.00 93.88 84 SER A C 1
ATOM 661 O O . SER A 1 84 ? 11.299 -6.478 -28.862 1.00 93.88 84 SER A O 1
ATOM 663 N N . ILE A 1 85 ? 10.324 -4.842 -27.647 1.00 94.38 85 ILE A N 1
ATOM 664 C CA . ILE A 1 85 ? 9.767 -5.685 -26.588 1.00 94.38 85 ILE A CA 1
ATOM 665 C C . ILE A 1 85 ? 8.248 -5.466 -26.557 1.00 94.38 85 ILE A C 1
ATOM 667 O O . ILE A 1 85 ? 7.815 -4.315 -26.434 1.00 94.38 85 ILE A O 1
ATOM 671 N N . PRO A 1 86 ? 7.429 -6.529 -26.658 1.00 94.19 86 PRO A N 1
ATOM 672 C CA . PRO A 1 86 ? 5.991 -6.425 -26.454 1.00 94.19 86 PRO A CA 1
ATOM 673 C C . PRO A 1 86 ? 5.679 -6.212 -24.967 1.00 94.19 86 PRO A C 1
ATOM 675 O O . PRO A 1 86 ? 6.161 -6.944 -24.104 1.00 94.19 86 PRO A O 1
ATOM 678 N N . LEU A 1 87 ? 4.850 -5.217 -24.671 1.00 93.38 87 LEU A N 1
ATOM 679 C CA . LEU A 1 87 ? 4.362 -4.898 -23.338 1.00 93.38 87 LEU A CA 1
ATOM 680 C C . LEU A 1 87 ? 2.868 -5.198 -23.241 1.00 93.38 87 LEU A C 1
ATOM 682 O O . LEU A 1 87 ? 2.085 -4.797 -24.103 1.00 93.38 87 LEU A O 1
ATOM 686 N N . GLY A 1 88 ? 2.455 -5.807 -22.131 1.00 88.88 88 GLY A N 1
ATOM 687 C CA . GLY A 1 88 ? 1.038 -5.853 -21.778 1.00 88.88 88 GLY A CA 1
ATOM 688 C C . GLY A 1 88 ? 0.497 -4.435 -21.574 1.00 88.88 88 GLY A C 1
ATOM 689 O O . GLY A 1 88 ? 1.220 -3.560 -21.085 1.00 88.88 88 GLY A O 1
ATOM 690 N N . GLN A 1 89 ? -0.779 -4.216 -21.905 1.00 87.38 89 GLN A N 1
ATOM 691 C CA . GLN A 1 89 ? -1.394 -2.878 -21.892 1.00 87.38 89 GLN A CA 1
ATOM 692 C C . GLN A 1 89 ? -1.170 -2.143 -20.562 1.00 87.38 89 GLN A C 1
ATOM 694 O O . GLN A 1 89 ? -0.766 -0.985 -20.551 1.00 87.38 89 GLN A O 1
ATOM 699 N N . ASN A 1 90 ? -1.342 -2.840 -19.432 1.00 84.00 90 ASN A N 1
ATOM 700 C CA . ASN A 1 90 ? -1.203 -2.223 -18.112 1.00 84.00 90 ASN A CA 1
ATOM 701 C C . ASN A 1 90 ? 0.212 -1.669 -17.861 1.00 84.00 90 ASN A C 1
ATOM 703 O O . ASN A 1 90 ? 0.359 -0.567 -17.336 1.00 84.00 90 ASN A O 1
ATOM 707 N N . LEU A 1 91 ? 1.257 -2.394 -18.280 1.00 91.31 91 LEU A N 1
ATOM 708 C CA . LEU A 1 91 ? 2.638 -1.928 -18.146 1.00 91.31 91 LEU A CA 1
ATOM 709 C C . LEU A 1 91 ? 2.910 -0.741 -19.072 1.00 91.31 91 LEU A C 1
ATOM 711 O O . LEU A 1 91 ? 3.509 0.242 -18.644 1.00 91.31 91 LEU A O 1
ATOM 715 N N . ALA A 1 92 ? 2.445 -0.801 -20.321 1.00 92.94 92 ALA A N 1
ATOM 716 C CA . ALA A 1 92 ? 2.606 0.302 -21.262 1.00 92.94 92 ALA A CA 1
ATOM 717 C C . ALA A 1 92 ? 1.933 1.584 -20.744 1.00 92.94 92 ALA A C 1
ATOM 719 O O . ALA A 1 92 ? 2.546 2.656 -20.731 1.00 92.94 92 ALA A O 1
ATOM 720 N N . THR A 1 93 ? 0.706 1.477 -20.227 1.00 90.50 93 THR A N 1
ATOM 721 C CA . THR A 1 93 ? 0.016 2.599 -19.587 1.00 90.50 93 THR A CA 1
ATOM 722 C C . THR A 1 93 ? 0.778 3.110 -18.366 1.00 90.50 93 THR A C 1
ATOM 724 O O . THR A 1 93 ? 0.964 4.324 -18.243 1.00 90.50 93 THR A O 1
ATOM 727 N N . ALA A 1 94 ? 1.255 2.220 -17.489 1.00 91.25 94 ALA A N 1
ATOM 728 C CA . ALA A 1 94 ? 2.038 2.598 -16.315 1.00 91.25 94 ALA A CA 1
ATOM 729 C C . ALA A 1 94 ? 3.286 3.394 -16.712 1.00 91.25 94 ALA A C 1
ATOM 731 O O . ALA A 1 94 ? 3.503 4.500 -16.218 1.00 91.25 94 ALA A O 1
ATOM 732 N N . LEU A 1 95 ? 4.076 2.882 -17.662 1.00 94.56 95 LEU A N 1
ATOM 733 C CA . LEU A 1 95 ? 5.289 3.547 -18.137 1.00 94.56 95 LEU A CA 1
ATOM 734 C C . LEU A 1 95 ? 4.982 4.926 -18.730 1.00 94.56 95 LEU A C 1
ATOM 736 O O . LEU A 1 95 ? 5.684 5.879 -18.405 1.00 94.56 95 LEU A O 1
ATOM 740 N N . ARG A 1 96 ? 3.902 5.089 -19.507 1.00 94.44 96 ARG A N 1
ATOM 741 C CA . ARG A 1 96 ? 3.497 6.411 -20.026 1.00 94.44 96 ARG A CA 1
ATOM 742 C C . ARG A 1 96 ? 3.185 7.425 -18.931 1.00 94.44 96 ARG A C 1
ATOM 744 O O . ARG A 1 96 ? 3.563 8.585 -19.062 1.00 94.44 96 ARG A O 1
ATOM 751 N N . HIS A 1 97 ? 2.507 7.002 -17.867 1.00 91.06 97 HIS A N 1
ATOM 752 C CA . HIS A 1 97 ? 2.168 7.884 -16.746 1.00 91.06 97 HIS A CA 1
ATOM 753 C C . HIS A 1 97 ? 3.372 8.173 -15.847 1.00 91.06 97 HIS A C 1
ATOM 755 O O . HIS A 1 97 ? 3.441 9.227 -15.216 1.00 91.06 97 HIS A O 1
ATOM 761 N N . LEU A 1 98 ? 4.327 7.244 -15.781 1.00 91.38 98 LEU A N 1
ATOM 762 C CA . LEU A 1 98 ? 5.566 7.418 -15.031 1.00 91.38 98 LEU A CA 1
ATOM 763 C C . LEU A 1 98 ? 6.625 8.203 -15.811 1.00 91.38 98 LEU A C 1
ATOM 765 O O . LEU A 1 98 ? 7.504 8.800 -15.179 1.00 91.38 98 LEU A O 1
ATOM 769 N N . ARG A 1 99 ? 6.545 8.232 -17.145 1.00 94.00 99 ARG A N 1
ATOM 770 C CA . ARG A 1 99 ? 7.423 9.007 -18.022 1.00 94.00 99 ARG A CA 1
ATOM 771 C C . ARG A 1 99 ? 7.427 10.478 -17.616 1.00 94.00 99 ARG A C 1
ATOM 773 O O . ARG A 1 99 ? 6.382 11.101 -17.437 1.00 94.00 99 ARG A O 1
ATOM 780 N N . ARG A 1 100 ? 8.624 11.046 -17.477 1.00 92.81 100 ARG A N 1
ATOM 781 C CA . ARG A 1 100 ? 8.806 12.475 -17.199 1.00 92.81 100 ARG A CA 1
ATOM 782 C C . ARG A 1 100 ? 8.945 13.229 -18.523 1.00 92.81 100 ARG A C 1
ATOM 784 O O . ARG A 1 100 ? 9.377 12.669 -19.525 1.00 92.81 100 ARG A O 1
ATOM 791 N N . LYS A 1 101 ? 8.573 14.511 -18.543 1.00 92.31 101 LYS A N 1
ATOM 792 C CA . LYS A 1 101 ? 8.548 15.300 -19.789 1.00 92.31 101 LYS A CA 1
ATOM 793 C C . LYS A 1 101 ? 9.938 15.644 -20.330 1.00 92.31 101 LYS A C 1
ATOM 795 O O . LYS A 1 101 ? 10.081 15.816 -21.532 1.00 92.31 101 LYS A O 1
ATOM 800 N N . SER A 1 102 ? 10.930 15.793 -19.454 1.00 89.38 102 SER A N 1
ATOM 801 C CA . SER A 1 102 ? 12.227 16.396 -19.802 1.00 89.38 102 SER A CA 1
ATOM 802 C C . SER A 1 102 ? 13.449 15.617 -19.322 1.00 89.38 102 SER A C 1
ATOM 804 O O . SER A 1 102 ? 14.562 15.977 -19.683 1.00 89.38 102 SER A O 1
ATOM 806 N N . GLU A 1 103 ? 13.272 14.573 -18.518 1.00 89.75 103 GLU A N 1
ATOM 807 C CA . GLU A 1 103 ? 14.376 13.774 -17.985 1.00 89.75 103 GLU A CA 1
ATOM 808 C C . GLU A 1 103 ? 14.062 12.277 -18.059 1.00 89.75 103 GLU A C 1
ATOM 810 O O . GLU A 1 103 ? 12.901 11.867 -17.973 1.00 89.75 103 GLU A O 1
ATOM 815 N N . GLY A 1 104 ? 15.103 11.465 -18.238 1.00 91.00 104 GLY A N 1
ATOM 816 C CA . GLY A 1 104 ? 14.974 10.014 -18.201 1.00 91.00 104 GLY A CA 1
ATOM 817 C C . GLY A 1 104 ? 14.610 9.528 -16.801 1.00 91.00 104 GLY A C 1
ATOM 818 O O . GLY A 1 104 ? 14.974 10.143 -15.797 1.00 91.00 104 GLY A O 1
ATOM 819 N N . ARG A 1 105 ? 13.889 8.412 -16.723 1.00 93.75 105 ARG A N 1
ATOM 820 C CA . ARG A 1 105 ? 13.484 7.810 -15.453 1.00 93.75 105 ARG A CA 1
ATOM 821 C C . ARG A 1 105 ? 14.006 6.387 -15.360 1.00 93.75 105 ARG A C 1
ATOM 823 O O . ARG A 1 105 ? 13.739 5.577 -16.242 1.00 93.75 105 ARG A O 1
ATOM 830 N N . VAL A 1 106 ? 14.737 6.092 -14.290 1.00 94.81 106 VAL A N 1
ATOM 831 C CA . VAL A 1 106 ? 15.309 4.765 -14.061 1.00 94.81 106 VAL A CA 1
ATOM 832 C C . VAL A 1 106 ? 14.324 3.903 -13.280 1.00 94.81 106 VAL A C 1
ATOM 834 O O . VAL A 1 106 ? 14.010 4.188 -12.125 1.00 94.81 106 VAL A O 1
ATOM 837 N N . ILE A 1 107 ? 13.849 2.842 -13.919 1.00 96.06 107 ILE A N 1
ATOM 838 C CA . ILE A 1 107 ? 12.837 1.929 -13.398 1.00 96.06 107 ILE A CA 1
ATOM 839 C C . ILE A 1 107 ? 13.360 0.495 -13.504 1.00 96.06 107 ILE A C 1
ATOM 841 O O . ILE A 1 107 ? 14.032 0.133 -14.465 1.00 96.06 107 ILE A O 1
ATOM 845 N N . TRP A 1 108 ? 13.016 -0.344 -12.537 1.00 96.62 108 TRP A N 1
ATOM 846 C CA . TRP A 1 108 ? 13.076 -1.791 -12.674 1.00 96.62 108 TRP A CA 1
ATOM 847 C C . TRP A 1 108 ? 11.654 -2.341 -12.820 1.00 96.62 108 TRP A C 1
ATOM 849 O O . TRP A 1 108 ? 10.789 -2.046 -11.993 1.00 96.62 108 TRP A O 1
ATOM 859 N N . CYS A 1 109 ? 11.403 -3.124 -13.869 1.00 95.00 109 CYS A N 1
ATOM 860 C CA . CYS A 1 109 ? 10.165 -3.885 -14.040 1.00 95.00 109 CYS A CA 1
ATOM 861 C C . CYS A 1 109 ? 10.490 -5.261 -14.631 1.00 95.00 109 CYS A C 1
ATOM 863 O O . CYS A 1 109 ? 11.271 -5.376 -15.575 1.00 95.00 109 CYS A O 1
ATOM 865 N N . ASP A 1 110 ? 9.899 -6.304 -14.062 1.00 92.12 110 ASP A N 1
ATOM 866 C CA . ASP A 1 110 ? 10.171 -7.710 -14.372 1.00 92.12 110 ASP A CA 1
ATOM 867 C C . ASP A 1 110 ? 10.012 -8.058 -15.862 1.00 92.12 110 ASP A C 1
ATOM 869 O O . ASP A 1 110 ? 10.872 -8.730 -16.426 1.00 92.12 110 ASP A O 1
ATOM 873 N N . ALA A 1 111 ? 8.968 -7.564 -16.531 1.00 91.56 111 ALA A N 1
ATOM 874 C CA . ALA A 1 111 ? 8.704 -7.882 -17.937 1.00 91.56 111 ALA A CA 1
ATOM 875 C C . ALA A 1 111 ? 9.766 -7.353 -18.916 1.00 91.56 111 ALA A C 1
ATOM 877 O O . ALA A 1 111 ? 9.870 -7.876 -20.022 1.00 91.56 111 ALA A O 1
ATOM 878 N N . VAL A 1 112 ? 10.544 -6.333 -18.530 1.00 95.19 112 VAL A N 1
ATOM 879 C CA . VAL A 1 112 ? 11.583 -5.741 -19.390 1.00 95.19 112 VAL A CA 1
ATOM 880 C C . VAL A 1 112 ? 12.983 -6.069 -18.887 1.00 95.19 112 VAL A C 1
ATOM 882 O O . VAL A 1 112 ? 13.859 -6.385 -19.685 1.00 95.19 112 VAL A O 1
ATOM 885 N N . CYS A 1 113 ? 13.211 -6.000 -17.575 1.00 95.75 113 CYS A N 1
ATOM 886 C CA . CYS A 1 113 ? 14.533 -6.172 -16.975 1.00 95.75 113 CYS A CA 1
ATOM 887 C C . CYS A 1 113 ? 14.966 -7.644 -16.860 1.00 95.75 113 CYS A C 1
ATOM 889 O O . CYS A 1 113 ? 16.155 -7.913 -16.686 1.00 95.75 113 CYS A O 1
ATOM 891 N N . ILE A 1 114 ? 14.029 -8.588 -16.976 1.00 93.00 114 ILE A N 1
ATOM 892 C CA . ILE A 1 114 ? 14.301 -10.028 -17.001 1.00 93.00 114 ILE A CA 1
ATOM 893 C C . ILE A 1 114 ? 14.052 -10.540 -18.416 1.00 93.00 114 ILE A C 1
ATOM 895 O O . ILE A 1 114 ? 12.987 -10.296 -18.986 1.00 93.00 114 ILE A O 1
ATOM 899 N N . ASN A 1 115 ? 14.998 -11.298 -18.965 1.00 93.81 115 ASN A N 1
ATOM 900 C CA . ASN A 1 115 ? 14.788 -12.004 -20.216 1.00 93.81 115 ASN A CA 1
ATOM 901 C C . ASN A 1 115 ? 13.769 -13.133 -20.006 1.00 93.81 115 ASN A C 1
ATOM 903 O O . ASN A 1 115 ? 14.102 -14.246 -19.609 1.00 93.81 115 ASN A O 1
ATOM 907 N N . GLN A 1 116 ? 12.500 -12.851 -20.301 1.00 87.56 116 GLN A N 1
ATOM 908 C CA . GLN A 1 116 ? 11.391 -13.786 -20.082 1.00 87.56 116 GLN A CA 1
ATOM 909 C C . GLN A 1 116 ? 11.493 -15.077 -20.916 1.00 87.56 116 GLN A C 1
ATOM 911 O O . GLN A 1 116 ? 10.808 -16.058 -20.608 1.00 87.56 116 GLN A O 1
ATOM 916 N N . ARG A 1 117 ? 12.327 -15.080 -21.967 1.00 91.69 117 ARG A N 1
ATOM 917 C CA . ARG A 1 117 ? 12.566 -16.230 -22.855 1.00 91.69 117 ARG A CA 1
ATOM 918 C C . ARG A 1 117 ? 13.662 -17.162 -22.330 1.00 91.69 117 ARG A C 1
ATOM 920 O O . ARG A 1 117 ? 13.715 -18.311 -22.759 1.00 91.69 117 ARG A O 1
ATOM 927 N N . ASP A 1 118 ? 14.497 -16.693 -21.404 1.00 92.88 118 ASP A N 1
ATOM 928 C CA . ASP A 1 118 ? 15.547 -17.480 -20.762 1.00 92.88 118 ASP A CA 1
ATOM 929 C C . ASP A 1 118 ? 15.065 -17.982 -19.394 1.00 92.88 118 ASP A C 1
ATOM 931 O O . ASP A 1 118 ? 14.898 -17.227 -18.435 1.00 92.88 118 ASP A O 1
ATOM 935 N N . VAL A 1 119 ? 14.800 -19.287 -19.310 1.00 89.88 119 VAL A N 1
ATOM 936 C CA . VAL A 1 119 ? 14.261 -19.918 -18.098 1.00 89.88 119 VAL A CA 1
ATOM 937 C C . VAL A 1 119 ? 15.273 -19.915 -16.949 1.00 89.88 119 VAL A C 1
ATOM 939 O O . VAL A 1 119 ? 14.861 -19.790 -15.789 1.00 89.88 119 VAL A O 1
ATOM 942 N N . GLU A 1 120 ? 16.568 -20.043 -17.244 1.00 90.19 120 GLU A N 1
ATOM 943 C CA . GLU A 1 120 ? 17.621 -20.053 -16.229 1.00 90.19 120 GLU A CA 1
ATOM 944 C C . GLU A 1 120 ? 17.790 -18.648 -15.653 1.00 90.19 120 GLU A C 1
ATOM 946 O O . GLU A 1 120 ? 17.674 -18.468 -14.436 1.00 90.19 120 GLU A O 1
ATOM 951 N N . GLU A 1 121 ? 17.934 -17.639 -16.520 1.00 91.81 121 GLU A N 1
ATOM 952 C CA . GLU A 1 121 ? 18.028 -16.238 -16.100 1.00 91.81 121 GLU A CA 1
ATOM 953 C C . GLU A 1 121 ? 16.792 -15.828 -15.292 1.00 91.81 121 GLU A C 1
ATOM 955 O O . GLU A 1 121 ? 16.911 -15.300 -14.181 1.00 91.81 121 GLU A O 1
ATOM 960 N N . ARG A 1 122 ? 15.591 -16.126 -15.806 1.00 86.19 122 ARG A N 1
ATOM 961 C CA . ARG A 1 122 ? 14.332 -15.803 -15.130 1.00 86.19 122 ARG A CA 1
ATOM 962 C C . ARG A 1 122 ? 14.273 -16.407 -13.735 1.00 86.19 122 ARG A C 1
ATOM 964 O O . ARG A 1 122 ? 13.875 -15.719 -12.799 1.00 86.19 122 ARG A O 1
ATOM 971 N N . SER A 1 123 ? 14.677 -17.665 -13.574 1.00 77.00 123 SER A N 1
ATOM 972 C CA . SER A 1 123 ? 14.650 -18.332 -12.267 1.00 77.00 123 SER A CA 1
ATOM 973 C C . SER A 1 123 ? 15.590 -17.657 -11.265 1.00 77.00 123 SER A C 1
ATOM 975 O O . SER A 1 123 ? 15.194 -17.429 -10.121 1.00 77.00 123 SER A O 1
ATOM 977 N N . VAL A 1 124 ? 16.795 -17.269 -11.698 1.00 85.88 124 VAL A N 1
ATOM 978 C CA . VAL A 1 124 ? 17.761 -16.539 -10.861 1.00 85.88 124 VAL A CA 1
ATOM 979 C C . VAL A 1 124 ? 17.223 -15.158 -10.475 1.00 85.88 124 VAL A C 1
ATOM 981 O O . VAL A 1 124 ? 17.270 -14.777 -9.305 1.00 85.88 124 VAL A O 1
ATOM 984 N N . GLN A 1 125 ? 16.669 -14.406 -11.428 1.00 86.50 125 GLN A N 1
ATOM 985 C CA . GLN A 1 125 ? 16.168 -13.053 -11.173 1.00 86.50 125 GLN A CA 1
ATOM 986 C C . GLN A 1 125 ? 14.908 -13.050 -10.296 1.00 86.50 125 GLN A C 1
ATOM 988 O O . GLN A 1 125 ? 14.790 -12.209 -9.405 1.00 86.50 125 GLN A O 1
ATOM 993 N N . VAL A 1 126 ? 14.005 -14.023 -10.464 1.00 79.31 126 VAL A N 1
ATOM 994 C CA . VAL A 1 126 ? 12.814 -14.181 -9.608 1.00 79.31 126 VAL A CA 1
ATOM 995 C C . VAL A 1 126 ? 13.208 -14.408 -8.147 1.00 79.31 126 VAL A C 1
ATOM 997 O O . VAL A 1 126 ? 12.641 -13.774 -7.258 1.00 79.31 126 VAL A O 1
ATOM 1000 N N . GLN A 1 127 ? 14.229 -15.229 -7.877 1.00 77.50 127 GLN A N 1
ATOM 1001 C CA . GLN A 1 127 ? 14.737 -15.424 -6.511 1.00 77.50 127 GLN A CA 1
ATOM 1002 C C . GLN A 1 127 ? 15.307 -14.131 -5.902 1.00 77.50 127 GLN A C 1
ATOM 1004 O O . GLN A 1 127 ? 15.231 -13.933 -4.689 1.00 77.50 127 GLN A O 1
ATOM 1009 N N . ARG A 1 128 ? 15.824 -13.221 -6.737 1.00 83.56 128 ARG A N 1
ATOM 1010 C CA . ARG A 1 128 ? 16.386 -11.926 -6.318 1.00 83.56 128 ARG A CA 1
ATOM 1011 C C . ARG A 1 128 ? 15.345 -10.817 -6.178 1.00 83.56 128 ARG A C 1
ATOM 1013 O O . ARG A 1 128 ? 15.670 -9.772 -5.616 1.00 83.56 128 ARG A O 1
ATOM 1020 N N . MET A 1 129 ? 14.097 -11.017 -6.616 1.00 81.88 129 MET A N 1
ATOM 1021 C CA . MET A 1 129 ? 13.059 -9.975 -6.579 1.00 81.88 129 MET A CA 1
ATOM 1022 C C . MET A 1 129 ? 12.886 -9.373 -5.184 1.00 81.88 129 MET A C 1
ATOM 1024 O O . MET A 1 129 ? 12.816 -8.154 -5.059 1.00 81.88 129 MET A O 1
ATOM 1028 N N . LYS A 1 130 ? 12.888 -10.196 -4.126 1.00 74.69 130 LYS A N 1
ATOM 1029 C CA . LYS A 1 130 ? 12.783 -9.705 -2.743 1.00 74.69 130 LYS A CA 1
ATOM 1030 C C . LYS A 1 130 ? 13.828 -8.628 -2.444 1.00 74.69 130 LYS A C 1
ATOM 1032 O O . LYS A 1 130 ? 13.492 -7.588 -1.882 1.00 74.69 130 LYS A O 1
ATOM 1037 N N . ASP A 1 131 ? 15.077 -8.868 -2.834 1.00 82.62 131 ASP A N 1
ATOM 1038 C CA . ASP A 1 131 ? 16.165 -7.925 -2.608 1.00 82.62 131 ASP A CA 1
ATOM 1039 C C . ASP A 1 131 ? 16.044 -6.707 -3.524 1.00 82.62 131 ASP A C 1
ATOM 1041 O O . ASP A 1 131 ? 16.193 -5.590 -3.038 1.00 82.62 131 ASP A O 1
ATOM 1045 N N . ILE A 1 132 ? 15.692 -6.902 -4.801 1.00 86.31 132 ILE A N 1
ATOM 1046 C CA . ILE A 1 132 ? 15.492 -5.823 -5.784 1.00 86.31 132 ILE A CA 1
ATOM 1047 C C . ILE A 1 132 ? 14.426 -4.826 -5.312 1.00 86.31 132 ILE A C 1
ATOM 1049 O O . ILE A 1 132 ? 14.646 -3.617 -5.364 1.00 86.31 132 ILE A O 1
ATOM 1053 N N . TYR A 1 133 ? 13.286 -5.299 -4.810 1.00 80.06 133 TYR A N 1
ATOM 1054 C CA . TYR A 1 133 ? 12.264 -4.409 -4.256 1.00 80.06 133 TYR A CA 1
ATOM 1055 C C . TYR A 1 133 ? 12.741 -3.744 -2.960 1.00 80.06 133 TYR A C 1
ATOM 1057 O O . TYR A 1 133 ? 12.570 -2.535 -2.797 1.00 80.06 133 TYR A O 1
ATOM 1065 N N . ARG A 1 134 ? 13.384 -4.509 -2.064 1.00 79.88 134 ARG A N 1
ATOM 1066 C CA . ARG A 1 134 ? 13.839 -4.027 -0.750 1.00 79.88 134 ARG A CA 1
ATOM 1067 C C . ARG A 1 134 ? 14.844 -2.879 -0.837 1.00 79.88 134 ARG A C 1
ATOM 1069 O O . ARG A 1 134 ? 14.786 -1.993 0.007 1.00 79.88 134 ARG A O 1
ATOM 1076 N N . VAL A 1 135 ? 15.775 -2.913 -1.792 1.00 84.69 135 VAL A N 1
ATOM 1077 C CA . VAL A 1 135 ? 16.853 -1.907 -1.897 1.00 84.69 135 VAL A CA 1
ATOM 1078 C C . VAL A 1 135 ? 16.591 -0.808 -2.928 1.00 84.69 135 VAL A C 1
ATOM 1080 O O . VAL A 1 135 ? 17.440 0.060 -3.113 1.00 84.69 135 VAL A O 1
ATOM 1083 N N . SER A 1 136 ? 15.433 -0.834 -3.595 1.00 87.31 136 SER A N 1
ATOM 1084 C CA . SER A 1 136 ? 15.005 0.253 -4.481 1.00 87.31 136 SER A CA 1
ATOM 1085 C C . SER A 1 136 ? 14.830 1.568 -3.710 1.00 87.31 136 SER A C 1
ATOM 1087 O O . SER A 1 136 ? 14.525 1.561 -2.519 1.00 87.31 136 SER A O 1
ATOM 1089 N N . GLU A 1 137 ? 14.973 2.713 -4.386 1.00 89.75 137 GLU A N 1
ATOM 1090 C CA . GLU A 1 137 ? 14.734 4.025 -3.759 1.00 89.75 137 GLU A CA 1
ATOM 1091 C C . GLU A 1 137 ? 13.296 4.152 -3.247 1.00 89.75 137 GLU A C 1
ATOM 1093 O O . GLU A 1 137 ? 13.024 4.766 -2.215 1.00 89.75 137 GLU A O 1
ATOM 1098 N N . ARG A 1 138 ? 12.366 3.574 -4.009 1.00 81.62 138 ARG A N 1
ATOM 1099 C CA . ARG A 1 138 ? 10.965 3.384 -3.653 1.00 81.62 138 ARG A CA 1
ATOM 1100 C C . ARG A 1 138 ? 10.324 2.358 -4.575 1.00 81.62 138 ARG A C 1
ATOM 1102 O O . ARG A 1 138 ? 10.728 2.197 -5.730 1.00 81.62 138 ARG A O 1
ATOM 1109 N N . VAL A 1 139 ? 9.232 1.776 -4.091 1.00 82.12 139 VAL A N 1
ATOM 1110 C CA . VAL A 1 139 ? 8.320 0.971 -4.903 1.00 82.12 139 VAL A CA 1
ATOM 1111 C C . VAL A 1 139 ? 7.171 1.847 -5.389 1.00 82.12 139 VAL A C 1
ATOM 1113 O O . VAL A 1 139 ? 6.476 2.489 -4.600 1.00 82.12 139 VAL A O 1
ATOM 1116 N N . VAL A 1 140 ? 6.959 1.871 -6.699 1.00 84.00 140 VAL A N 1
ATOM 1117 C CA . VAL A 1 140 ? 5.806 2.501 -7.334 1.00 84.00 140 VAL A CA 1
ATOM 1118 C C . VAL A 1 140 ? 4.776 1.412 -7.606 1.00 84.00 140 VAL A C 1
ATOM 1120 O O . VAL A 1 140 ? 4.969 0.585 -8.491 1.00 84.00 140 VAL A O 1
ATOM 1123 N N . ALA A 1 141 ? 3.689 1.400 -6.836 1.00 81.31 141 ALA A N 1
ATOM 1124 C CA . ALA A 1 141 ? 2.560 0.507 -7.078 1.00 81.31 141 ALA A CA 1
ATOM 1125 C C . ALA A 1 141 ? 1.607 1.129 -8.110 1.00 81.31 141 ALA A C 1
ATOM 1127 O O . ALA A 1 141 ? 1.013 2.182 -7.867 1.00 81.31 141 ALA A O 1
ATOM 1128 N N . TRP A 1 142 ? 1.464 0.480 -9.262 1.00 79.12 142 TRP A N 1
ATOM 1129 C CA . TRP A 1 142 ? 0.534 0.847 -10.319 1.00 79.12 142 TRP A CA 1
ATOM 1130 C C . TRP A 1 142 ? -0.719 -0.029 -10.247 1.00 79.12 142 TRP A C 1
ATOM 1132 O O . TRP A 1 142 ? -0.693 -1.227 -10.530 1.00 79.12 142 TRP A O 1
ATOM 1142 N N . LEU A 1 143 ? -1.829 0.597 -9.860 1.00 69.56 143 LEU A N 1
ATOM 1143 C CA . LEU A 1 143 ? -3.112 -0.047 -9.565 1.00 69.56 143 LEU A CA 1
ATOM 1144 C C . LEU A 1 143 ? -4.158 0.214 -10.664 1.00 69.56 143 LEU A C 1
ATOM 1146 O O . LEU A 1 143 ? -5.347 0.352 -10.368 1.00 69.56 143 LEU A O 1
ATOM 1150 N N . ASP A 1 144 ? -3.698 0.295 -11.916 1.00 68.69 144 ASP A N 1
ATOM 1151 C CA . ASP A 1 144 ? -4.518 0.531 -13.110 1.00 68.69 144 ASP A CA 1
ATOM 1152 C C . ASP A 1 144 ? -5.150 1.950 -13.172 1.00 68.69 144 ASP A C 1
ATOM 1154 O O . ASP A 1 144 ? -4.767 2.845 -12.413 1.00 68.69 144 ASP A O 1
ATOM 1158 N N . HIS A 1 145 ? -6.093 2.194 -14.094 1.00 60.84 145 HIS A N 1
ATOM 1159 C CA . HIS A 1 145 ? -6.619 3.508 -14.518 1.00 60.84 145 HIS A CA 1
ATOM 1160 C C . HIS A 1 145 ? -7.448 4.282 -13.462 1.00 60.84 145 HIS A C 1
ATOM 1162 O O . HIS A 1 145 ? -8.304 5.102 -13.798 1.00 60.84 145 HIS A O 1
ATOM 1168 N N . GLY A 1 146 ? -7.225 4.072 -12.164 1.00 52.06 146 GLY A N 1
ATOM 1169 C CA . GLY A 1 146 ? -7.853 4.902 -11.133 1.00 52.06 146 GLY A CA 1
ATOM 1170 C C . GLY A 1 146 ? -9.371 4.712 -11.044 1.00 52.06 146 GLY A C 1
ATOM 1171 O O . GLY A 1 146 ? -10.116 5.669 -10.790 1.00 52.06 146 GLY A O 1
ATOM 1172 N N . GLY A 1 147 ? -9.839 3.471 -11.220 1.00 55.31 147 GLY A N 1
ATOM 1173 C CA . GLY A 1 147 ? -11.223 3.094 -10.944 1.00 55.31 147 GLY A CA 1
ATOM 1174 C C . GLY A 1 147 ? -11.668 3.547 -9.546 1.00 55.31 147 GLY A C 1
ATOM 1175 O O . GLY A 1 147 ? -10.851 3.894 -8.686 1.00 55.31 147 GLY A O 1
ATOM 1176 N N . LYS A 1 148 ? -12.984 3.577 -9.300 1.00 51.94 148 LYS A N 1
ATOM 1177 C CA . LYS A 1 148 ? -13.539 3.938 -7.978 1.00 51.94 148 LYS A CA 1
ATOM 1178 C C . LYS A 1 148 ? -12.847 3.153 -6.852 1.00 51.94 148 LYS A C 1
ATOM 1180 O O . LYS A 1 148 ? -12.508 3.731 -5.825 1.00 51.94 148 LYS A O 1
ATOM 1185 N N . GLU A 1 149 ? -12.546 1.888 -7.122 1.00 52.66 149 GLU A N 1
ATOM 1186 C CA . GLU A 1 149 ? -11.862 0.958 -6.226 1.00 52.66 149 GLU A CA 1
ATOM 1187 C C . GLU A 1 149 ? -10.399 1.359 -5.960 1.00 52.66 149 GLU A C 1
ATOM 1189 O O . GLU A 1 149 ? -10.013 1.492 -4.802 1.00 52.66 149 GLU A O 1
ATOM 1194 N N . THR A 1 150 ? -9.609 1.669 -6.996 1.00 56.56 150 THR A N 1
ATOM 1195 C CA . THR A 1 150 ? -8.215 2.137 -6.863 1.00 56.56 150 THR A CA 1
ATOM 1196 C C . THR A 1 150 ? -8.121 3.441 -6.077 1.00 56.56 150 THR A C 1
ATOM 1198 O O . THR A 1 150 ? -7.277 3.582 -5.195 1.00 56.56 150 THR A O 1
ATOM 1201 N N . ARG A 1 151 ? -9.012 4.405 -6.348 1.00 56.62 151 ARG A N 1
ATOM 1202 C CA . ARG A 1 151 ? -9.051 5.669 -5.596 1.00 56.62 151 ARG A CA 1
ATOM 1203 C C . ARG A 1 151 ? -9.382 5.443 -4.126 1.00 56.62 151 ARG A C 1
ATOM 1205 O O . ARG A 1 151 ? -8.793 6.099 -3.273 1.00 56.62 151 ARG A O 1
ATOM 1212 N N . ARG A 1 152 ? -10.276 4.499 -3.828 1.00 54.22 152 ARG A N 1
ATOM 1213 C CA . ARG A 1 152 ? -10.662 4.160 -2.457 1.00 54.22 152 ARG A CA 1
ATOM 1214 C C . ARG A 1 152 ? -9.551 3.408 -1.720 1.00 54.22 152 ARG A C 1
ATOM 1216 O O . ARG A 1 152 ? -9.257 3.761 -0.584 1.00 54.22 152 ARG A O 1
ATOM 1223 N N . ALA A 1 153 ? -8.868 2.471 -2.378 1.00 54.69 153 ALA A N 1
ATOM 1224 C CA . ALA A 1 153 ? -7.679 1.804 -1.841 1.00 54.69 153 ALA A CA 1
ATOM 1225 C C . ALA A 1 153 ? -6.540 2.803 -1.563 1.00 54.69 153 ALA A C 1
ATOM 1227 O O . ALA A 1 153 ? -5.959 2.797 -0.481 1.00 54.69 153 ALA A O 1
ATOM 1228 N N . MET A 1 154 ? -6.278 3.736 -2.485 1.00 56.53 154 MET A N 1
ATOM 1229 C CA . MET A 1 154 ? -5.295 4.807 -2.281 1.00 56.53 154 MET A CA 1
ATOM 1230 C C . MET A 1 154 ? -5.708 5.778 -1.171 1.00 56.53 154 MET A C 1
ATOM 1232 O O . MET A 1 154 ? -4.851 6.235 -0.417 1.00 56.53 154 MET A O 1
ATOM 1236 N N . GLN A 1 155 ? -7.004 6.070 -1.026 1.00 55.28 155 GLN A N 1
ATOM 1237 C CA . GLN A 1 155 ? -7.519 6.866 0.086 1.00 55.28 155 GLN A CA 1
ATOM 1238 C C . GLN A 1 155 ? -7.236 6.171 1.419 1.00 55.28 155 GLN A C 1
ATOM 1240 O O . GLN A 1 155 ? -6.690 6.815 2.311 1.00 55.28 155 GLN A O 1
ATOM 1245 N N . ILE A 1 156 ? -7.488 4.864 1.516 1.00 53.56 156 ILE A N 1
ATOM 1246 C CA . ILE A 1 156 ? -7.154 4.054 2.693 1.00 53.56 156 ILE A CA 1
ATOM 1247 C C . ILE A 1 156 ? -5.652 4.125 2.963 1.00 53.56 156 ILE A C 1
ATOM 1249 O O . ILE A 1 156 ? -5.269 4.612 4.021 1.00 53.56 156 ILE A O 1
ATOM 1253 N N . ILE A 1 157 ? -4.793 3.774 1.999 1.00 55.03 157 ILE A N 1
ATOM 1254 C CA . ILE A 1 157 ? -3.325 3.815 2.153 1.00 55.03 157 ILE A CA 1
ATOM 1255 C C . ILE A 1 157 ? -2.843 5.215 2.587 1.00 55.03 157 ILE A C 1
ATOM 1257 O O . ILE A 1 157 ? -1.996 5.341 3.468 1.00 55.03 157 ILE A O 1
ATOM 1261 N N . SER A 1 158 ? -3.416 6.289 2.032 1.00 51.06 158 SER A N 1
ATOM 1262 C CA . SER A 1 158 ? -3.063 7.675 2.380 1.00 51.06 158 SER A CA 1
ATOM 1263 C C . SER A 1 158 ? -3.564 8.127 3.757 1.00 51.06 158 SER A C 1
ATOM 1265 O O . SER A 1 158 ? -2.883 8.899 4.427 1.00 51.06 158 SER A O 1
ATOM 1267 N N . GLN A 1 159 ? -4.717 7.632 4.210 1.00 48.41 159 GLN A N 1
ATOM 1268 C CA . GLN A 1 159 ? -5.215 7.822 5.577 1.00 48.41 159 GLN A CA 1
ATOM 1269 C C . GLN A 1 159 ? -4.407 6.988 6.578 1.00 48.41 159 GLN A C 1
ATOM 1271 O O . GLN A 1 159 ? -4.267 7.364 7.735 1.00 48.41 159 GLN A O 1
ATOM 1276 N N . THR A 1 160 ? -3.800 5.902 6.097 1.00 48.19 160 THR A N 1
ATOM 1277 C CA . THR A 1 160 ? -2.870 5.053 6.846 1.00 48.19 160 THR A CA 1
ATOM 1278 C C . THR A 1 160 ? -1.481 5.685 6.962 1.00 48.19 160 THR A C 1
ATOM 1280 O O . THR A 1 160 ? -0.657 5.196 7.716 1.00 48.19 160 THR A O 1
ATOM 1283 N N . LYS A 1 161 ? -1.180 6.789 6.264 1.00 40.59 161 LYS A N 1
ATOM 1284 C CA . LYS A 1 161 ? 0.170 7.386 6.187 1.00 40.59 161 LYS A CA 1
ATOM 1285 C C . LYS A 1 161 ? 0.741 7.856 7.539 1.00 40.59 161 LYS A C 1
ATOM 1287 O O . LYS A 1 161 ? 1.938 8.097 7.624 1.00 40.59 161 LYS A O 1
ATOM 1292 N N . TRP A 1 162 ? -0.091 7.957 8.580 1.00 40.94 162 TRP A N 1
ATOM 1293 C CA . TRP A 1 162 ? 0.333 8.217 9.964 1.00 40.94 162 TRP A CA 1
ATOM 1294 C C . TRP A 1 162 ? 0.615 6.950 10.794 1.00 40.94 162 TRP A C 1
ATOM 1296 O O . TRP A 1 162 ? 1.297 7.052 11.807 1.00 40.94 162 TRP A O 1
ATOM 1306 N N . ASP A 1 163 ? 0.160 5.776 10.342 1.00 48.94 163 ASP A N 1
ATOM 1307 C CA . ASP A 1 163 ? 0.285 4.474 11.022 1.00 48.94 163 ASP A CA 1
ATOM 1308 C C . ASP A 1 163 ? 0.919 3.376 10.146 1.00 48.94 163 ASP A C 1
ATOM 1310 O O . ASP A 1 163 ? 1.086 2.244 10.598 1.00 48.94 163 ASP A O 1
ATOM 1314 N N . ALA A 1 164 ? 1.287 3.690 8.900 1.00 41.78 164 ALA A N 1
ATOM 1315 C CA . ALA A 1 164 ? 1.800 2.743 7.912 1.00 41.78 164 ALA A CA 1
ATOM 1316 C C . ALA A 1 164 ? 3.042 2.009 8.421 1.00 41.78 164 ALA A C 1
ATOM 1318 O O . ALA A 1 164 ? 3.140 0.800 8.236 1.00 41.78 164 ALA A O 1
ATOM 1319 N N . ASP A 1 165 ? 3.921 2.697 9.153 1.00 42.19 165 ASP A N 1
ATOM 1320 C CA . ASP A 1 165 ? 5.082 2.065 9.774 1.00 42.19 165 ASP A CA 1
ATOM 1321 C C . ASP A 1 165 ? 4.658 0.992 10.788 1.00 42.19 165 ASP A C 1
ATOM 1323 O O . ASP A 1 165 ? 5.256 -0.071 10.830 1.00 42.19 165 ASP A O 1
ATOM 1327 N N . ARG A 1 166 ? 3.577 1.180 11.558 1.00 47.59 166 ARG A N 1
ATOM 1328 C CA . ARG A 1 166 ? 3.101 0.169 12.523 1.00 47.59 166 ARG A CA 1
ATOM 1329 C C . ARG A 1 166 ? 2.229 -0.923 11.906 1.00 47.59 166 ARG A C 1
ATOM 1331 O O . ARG A 1 166 ? 2.296 -2.062 12.362 1.00 47.59 166 ARG A O 1
ATOM 1338 N N . LEU A 1 167 ? 1.440 -0.599 10.886 1.00 47.16 167 LEU A N 1
ATOM 1339 C CA . LEU A 1 167 ? 0.606 -1.563 10.165 1.00 47.16 167 LEU A CA 1
ATOM 1340 C C . LEU A 1 167 ? 1.434 -2.511 9.297 1.00 47.16 167 LEU A C 1
ATOM 1342 O O . LEU A 1 167 ? 1.162 -3.708 9.279 1.00 47.16 167 LEU A O 1
ATOM 1346 N N . LEU A 1 168 ? 2.492 -2.002 8.660 1.00 43.81 168 LEU A N 1
ATOM 1347 C CA . LEU A 1 168 ? 3.438 -2.812 7.891 1.00 43.81 168 LEU A CA 1
ATOM 1348 C C . LEU A 1 168 ? 4.401 -3.602 8.793 1.00 43.81 168 LEU A C 1
ATOM 1350 O O . LEU A 1 168 ? 4.839 -4.679 8.398 1.00 43.81 168 LEU A O 1
ATOM 1354 N N . LEU A 1 169 ? 4.709 -3.118 10.006 1.00 44.50 169 LEU A N 1
ATOM 1355 C CA . LEU A 1 169 ? 5.562 -3.845 10.960 1.00 44.50 169 LEU A CA 1
ATOM 1356 C C . LEU A 1 169 ? 4.841 -4.989 11.697 1.00 44.50 169 LEU A C 1
ATOM 1358 O O . LEU A 1 169 ? 5.514 -5.923 12.125 1.00 44.50 169 LEU A O 1
ATOM 1362 N N . ASN A 1 170 ? 3.509 -4.947 11.845 1.00 48.06 170 ASN A N 1
ATOM 1363 C CA . ASN A 1 170 ? 2.747 -5.953 12.608 1.00 48.06 170 ASN A CA 1
ATOM 1364 C C . ASN A 1 170 ? 1.899 -6.914 11.759 1.00 48.06 170 ASN A C 1
ATOM 1366 O O . ASN A 1 170 ? 1.338 -7.856 12.314 1.00 48.06 170 ASN A O 1
ATOM 1370 N N . LEU A 1 171 ? 1.810 -6.710 10.442 1.00 54.09 171 LEU A N 1
ATOM 1371 C CA . LEU A 1 171 ? 1.154 -7.638 9.515 1.00 54.09 171 LEU A CA 1
ATOM 1372 C C . LEU A 1 171 ? 2.149 -8.130 8.446 1.00 54.09 171 LEU A C 1
ATOM 1374 O O . LEU A 1 171 ? 1.991 -7.792 7.265 1.00 54.09 171 LEU A O 1
ATOM 1378 N N . PRO A 1 172 ? 3.202 -8.887 8.825 1.00 46.91 172 PRO A N 1
ATOM 1379 C CA . PRO A 1 172 ? 4.004 -9.595 7.836 1.00 46.91 172 PRO A CA 1
ATOM 1380 C C . PRO A 1 172 ? 3.075 -10.499 7.015 1.00 46.91 172 PRO A C 1
ATOM 1382 O O . PRO A 1 172 ? 2.201 -11.153 7.576 1.00 46.91 172 PRO A O 1
ATOM 1385 N N . ASN A 1 173 ? 3.244 -10.484 5.692 1.00 60.03 173 ASN A N 1
ATOM 1386 C CA . ASN A 1 173 ? 2.372 -11.166 4.732 1.00 60.03 173 ASN A CA 1
ATOM 1387 C C . ASN A 1 173 ? 0.909 -10.677 4.741 1.00 60.03 173 ASN A C 1
ATOM 1389 O O . ASN A 1 173 ? -0.035 -11.461 4.834 1.00 60.03 173 ASN A O 1
ATOM 1393 N N . SER A 1 174 ? 0.711 -9.360 4.650 1.00 69.69 174 SER A N 1
ATOM 1394 C CA . SER A 1 174 ? -0.622 -8.775 4.492 1.00 69.69 174 SER A CA 1
ATOM 1395 C C . SER A 1 174 ? -1.073 -8.705 3.031 1.00 69.69 174 SER A C 1
ATOM 1397 O O . SER A 1 174 ? -0.321 -8.295 2.147 1.00 69.69 174 SER A O 1
ATOM 1399 N N . ALA A 1 175 ? -2.340 -9.040 2.794 1.00 73.12 175 ALA A N 1
ATOM 1400 C CA . ALA A 1 175 ? -3.038 -8.893 1.526 1.00 73.12 175 ALA A CA 1
ATOM 1401 C C . ALA A 1 175 ? -4.142 -7.827 1.625 1.00 73.12 175 ALA A C 1
ATOM 1403 O O . ALA A 1 175 ? -4.781 -7.645 2.666 1.00 73.12 175 ALA A O 1
ATOM 1404 N N . LEU A 1 176 ? -4.378 -7.119 0.517 1.00 77.94 176 LEU A N 1
ATOM 1405 C CA . LEU A 1 176 ? -5.551 -6.262 0.363 1.00 77.94 176 LEU A CA 1
ATOM 1406 C C . LEU A 1 176 ? -6.775 -7.145 0.112 1.00 77.94 176 LEU A C 1
ATOM 1408 O O . LEU A 1 176 ? -6.761 -7.966 -0.802 1.00 77.94 176 LEU A O 1
ATOM 1412 N N . PHE A 1 177 ? -7.846 -6.927 0.867 1.00 82.44 177 PHE A N 1
ATOM 1413 C CA . PHE A 1 177 ? -9.125 -7.594 0.651 1.00 82.44 177 PHE A CA 1
ATOM 1414 C C . PHE A 1 177 ? -10.257 -6.579 0.472 1.00 82.44 177 PHE A C 1
ATOM 1416 O O . PHE A 1 177 ? -10.154 -5.398 0.827 1.00 82.44 177 PHE A O 1
ATOM 1423 N N . LYS A 1 178 ? -11.369 -7.070 -0.075 1.00 83.38 178 LYS A N 1
ATOM 1424 C CA . LYS A 1 178 ? -12.627 -6.344 -0.229 1.00 83.38 178 LYS A CA 1
ATOM 1425 C C . LYS A 1 178 ? -13.748 -7.175 0.392 1.00 83.38 178 LYS A C 1
ATOM 1427 O O . LYS A 1 178 ? -13.785 -8.382 0.212 1.00 83.38 178 LYS A O 1
ATOM 1432 N N . THR A 1 179 ? -14.641 -6.514 1.111 1.00 87.25 179 THR A N 1
ATOM 1433 C CA . THR A 1 179 ? -15.857 -7.108 1.686 1.00 87.25 179 THR A CA 1
ATOM 1434 C C . THR A 1 179 ? -17.041 -6.996 0.729 1.00 87.25 179 THR A C 1
ATOM 1436 O O . THR A 1 179 ? -17.041 -6.146 -0.169 1.00 87.25 179 THR A O 1
ATOM 1439 N N . ASP A 1 180 ? -18.080 -7.801 0.957 1.00 86.50 180 ASP A N 1
ATOM 1440 C CA . ASP A 1 180 ? -19.292 -7.848 0.124 1.00 86.50 180 ASP A CA 1
ATOM 1441 C C . ASP A 1 180 ? -20.031 -6.506 0.034 1.00 86.50 180 ASP A C 1
ATOM 1443 O O . ASP A 1 180 ? -20.626 -6.181 -0.994 1.00 86.50 180 ASP A O 1
ATOM 1447 N N . ASP A 1 181 ? -19.950 -5.675 1.076 1.00 81.75 181 ASP A N 1
ATOM 1448 C CA . ASP A 1 181 ? -20.533 -4.328 1.075 1.00 81.75 181 ASP A CA 1
ATOM 1449 C C . ASP A 1 181 ? -19.612 -3.247 0.478 1.00 81.75 181 ASP A C 1
ATOM 1451 O O . ASP A 1 181 ? -19.919 -2.050 0.490 1.00 81.75 181 ASP A O 1
ATOM 1455 N N . GLY A 1 182 ? -18.487 -3.665 -0.103 1.00 76.88 182 GLY A N 1
ATOM 1456 C CA . GLY A 1 182 ? -17.578 -2.810 -0.850 1.00 76.88 182 GLY A CA 1
ATOM 1457 C C . GLY A 1 182 ? -16.598 -2.009 0.003 1.00 76.88 182 GLY A C 1
ATOM 1458 O O . GLY A 1 182 ? -15.991 -1.061 -0.512 1.00 76.88 182 GLY A O 1
ATOM 1459 N N . ARG A 1 183 ? -16.424 -2.356 1.285 1.00 80.06 183 ARG A N 1
ATOM 1460 C CA . ARG A 1 183 ? -15.326 -1.837 2.115 1.00 80.06 183 ARG A CA 1
ATOM 1461 C C . ARG A 1 183 ? -14.031 -2.593 1.825 1.00 80.06 183 ARG A C 1
ATOM 1463 O O . ARG A 1 183 ? -14.053 -3.785 1.530 1.00 80.06 183 ARG A O 1
ATOM 1470 N N . PHE A 1 184 ? -12.908 -1.894 1.926 1.00 79.81 184 PHE A N 1
ATOM 1471 C CA . PHE A 1 184 ? -11.570 -2.430 1.677 1.00 79.81 184 PHE A CA 1
ATOM 1472 C C . PHE A 1 184 ? -10.758 -2.447 2.968 1.00 79.81 184 PHE A C 1
ATOM 1474 O O . PHE A 1 184 ? -10.910 -1.555 3.806 1.00 79.81 184 PHE A O 1
ATOM 1481 N N . GLY A 1 185 ? -9.868 -3.425 3.097 1.00 80.69 185 GLY A N 1
ATOM 1482 C CA . GLY A 1 185 ? -8.966 -3.542 4.235 1.00 80.69 185 GLY A CA 1
ATOM 1483 C C . GLY A 1 185 ? -7.673 -4.274 3.895 1.00 80.69 185 GLY A C 1
ATOM 1484 O O . GLY A 1 185 ? -7.509 -4.789 2.791 1.00 80.69 185 GLY A O 1
ATOM 1485 N N . LEU A 1 186 ? -6.747 -4.289 4.848 1.00 79.31 186 LEU A N 1
ATOM 1486 C CA . LEU A 1 186 ? -5.511 -5.071 4.816 1.00 79.31 186 LEU A CA 1
ATOM 1487 C C . LEU A 1 186 ? -5.601 -6.146 5.896 1.00 79.31 186 LEU A C 1
ATOM 1489 O O . LEU A 1 186 ? -5.908 -5.828 7.040 1.00 79.31 186 LEU A O 1
ATOM 1493 N N . GLY A 1 187 ? -5.353 -7.403 5.558 1.00 81.06 187 GLY A N 1
ATOM 1494 C CA . GLY A 1 187 ? -5.426 -8.530 6.493 1.00 81.06 187 GLY A CA 1
ATOM 1495 C C . GLY A 1 187 ? -4.347 -9.557 6.196 1.00 81.06 187 GLY A C 1
ATOM 1496 O O . GLY A 1 187 ? -3.598 -9.383 5.243 1.00 81.06 187 GLY A O 1
ATOM 1497 N N . THR A 1 188 ? -4.250 -10.608 7.005 1.00 78.62 188 THR A N 1
ATOM 1498 C CA . THR A 1 188 ? -3.343 -11.738 6.731 1.00 78.62 188 THR A CA 1
ATOM 1499 C C . THR A 1 188 ? -3.631 -12.383 5.367 1.00 78.62 188 THR A C 1
ATOM 1501 O O . THR A 1 188 ? -4.786 -12.452 4.947 1.00 78.62 188 THR A O 1
ATOM 1504 N N . GLU A 1 189 ? -2.595 -12.870 4.678 1.00 81.12 189 GLU A N 1
ATOM 1505 C CA . GLU A 1 189 ? -2.720 -13.638 3.427 1.00 81.12 189 GLU A CA 1
ATOM 1506 C C . GLU A 1 189 ? -3.512 -14.949 3.582 1.00 81.12 189 GLU A C 1
ATOM 1508 O O . GLU A 1 189 ? -3.972 -15.510 2.594 1.00 81.12 189 GLU A O 1
ATOM 1513 N N . GLU A 1 190 ? -3.701 -15.423 4.818 1.00 85.44 190 GLU A N 1
ATOM 1514 C CA . GLU A 1 190 ? -4.511 -16.606 5.140 1.00 85.44 190 GLU A CA 1
ATOM 1515 C C . GLU A 1 190 ? -6.025 -16.355 5.043 1.00 85.44 190 GLU A C 1
ATOM 1517 O O . GLU A 1 190 ? -6.816 -17.305 5.111 1.00 85.44 190 GLU A O 1
ATOM 1522 N N . ALA A 1 191 ? -6.434 -15.087 4.916 1.00 90.12 191 ALA A N 1
ATOM 1523 C CA . ALA A 1 191 ? -7.826 -14.710 4.735 1.00 90.12 191 ALA A CA 1
ATOM 1524 C C . ALA A 1 191 ? -8.355 -15.219 3.387 1.00 90.12 191 ALA A C 1
ATOM 1526 O O . ALA A 1 191 ? -7.710 -15.068 2.348 1.00 90.12 191 ALA A O 1
ATOM 1527 N N . CYS A 1 192 ? -9.552 -15.795 3.394 1.00 91.88 192 CYS A N 1
ATOM 1528 C CA . CYS A 1 192 ? -10.212 -16.312 2.203 1.00 91.88 192 CYS A CA 1
ATOM 1529 C C . CYS A 1 192 ? -11.676 -15.869 2.125 1.00 91.88 192 CYS A C 1
ATOM 1531 O O . CYS A 1 192 ? -12.245 -15.321 3.068 1.00 91.88 192 CYS A O 1
ATOM 1533 N N . GLU A 1 193 ? -12.299 -16.109 0.972 1.00 92.75 193 GLU A N 1
ATOM 1534 C CA . GLU A 1 193 ? -13.730 -15.872 0.788 1.00 92.75 193 GLU A CA 1
ATOM 1535 C C . GLU A 1 193 ? -14.549 -16.664 1.823 1.00 92.75 193 GLU A C 1
ATOM 1537 O O . GLU A 1 193 ? -14.240 -17.821 2.119 1.00 92.75 193 GLU A O 1
ATOM 1542 N N . GLY A 1 194 ? -15.569 -16.021 2.394 1.00 92.12 194 GLY A N 1
ATOM 1543 C CA . GLY A 1 194 ? -16.376 -16.562 3.492 1.00 92.12 194 GLY A CA 1
ATOM 1544 C C . GLY A 1 194 ? -15.874 -16.211 4.897 1.00 92.12 194 GLY A C 1
ATOM 1545 O O . GLY A 1 194 ? -16.613 -16.421 5.858 1.00 92.12 194 GLY A O 1
ATOM 1546 N N . ASP A 1 195 ? -14.671 -15.646 5.034 1.00 94.81 195 ASP A N 1
ATOM 1547 C CA . ASP A 1 195 ? -14.230 -15.079 6.307 1.00 94.81 195 ASP A CA 1
ATOM 1548 C C . ASP A 1 195 ? -14.996 -13.789 6.639 1.00 94.81 195 ASP A C 1
ATOM 1550 O O . ASP A 1 195 ? -15.316 -12.971 5.773 1.00 94.81 195 ASP A O 1
ATOM 1554 N N . GLU A 1 196 ? -15.261 -13.586 7.925 1.00 93.50 196 GLU A N 1
ATOM 1555 C CA . GLU A 1 196 ? -16.041 -12.469 8.449 1.00 93.50 196 GLU A CA 1
ATOM 1556 C C . GLU A 1 196 ? -15.173 -11.531 9.296 1.00 93.50 196 GLU A C 1
ATOM 1558 O O . GLU A 1 196 ? -14.203 -11.946 9.929 1.00 93.50 196 GLU A O 1
ATOM 1563 N N . ILE A 1 197 ? -15.532 -10.245 9.346 1.00 92.56 197 ILE A N 1
ATOM 1564 C CA . ILE A 1 197 ? -14.766 -9.228 10.078 1.00 92.56 197 ILE A CA 1
ATOM 1565 C C . ILE A 1 197 ? -15.534 -8.781 11.310 1.00 92.56 197 ILE A C 1
ATOM 1567 O O . ILE A 1 197 ? -16.647 -8.260 11.213 1.00 92.56 197 ILE A O 1
ATOM 1571 N N . PHE A 1 198 ? -14.892 -8.907 12.466 1.00 91.56 198 PHE A N 1
ATOM 1572 C CA . PHE A 1 198 ? -15.460 -8.547 13.754 1.00 91.56 198 PHE A CA 1
ATOM 1573 C C . PHE A 1 198 ? -14.623 -7.488 14.461 1.00 91.56 198 PHE A C 1
ATOM 1575 O O . PHE A 1 198 ? -13.399 -7.575 14.550 1.00 91.56 198 PHE A O 1
ATOM 1582 N N . VAL A 1 199 ? -15.305 -6.507 15.050 1.00 89.44 199 VAL A N 1
ATOM 1583 C CA . VAL A 1 199 ? -14.712 -5.632 16.063 1.00 89.44 199 VAL A CA 1
ATOM 1584 C C . VAL A 1 199 ? -15.055 -6.208 17.426 1.00 89.44 199 VAL A C 1
ATOM 1586 O O . VAL A 1 199 ? -16.216 -6.211 17.832 1.00 89.44 199 VAL A O 1
ATOM 1589 N N . ILE A 1 200 ? -14.041 -6.724 18.118 1.00 86.00 200 ILE A N 1
ATOM 1590 C CA . ILE A 1 200 ? -14.198 -7.310 19.450 1.00 86.00 200 ILE A CA 1
ATOM 1591 C C . ILE A 1 200 ? -13.982 -6.209 20.493 1.00 86.00 200 ILE A C 1
ATOM 1593 O O . ILE A 1 200 ? -12.897 -5.626 20.524 1.00 86.00 200 ILE A O 1
ATOM 1597 N N . PRO A 1 201 ? -14.969 -5.904 21.357 1.00 80.12 201 PRO A N 1
ATOM 1598 C CA . PRO A 1 201 ? -14.779 -4.945 22.440 1.00 80.12 201 PRO A CA 1
ATOM 1599 C C . PRO A 1 201 ? -13.554 -5.296 23.293 1.00 80.12 201 PRO A C 1
ATOM 1601 O O . PRO A 1 201 ? -13.387 -6.440 23.708 1.00 80.12 201 PRO A O 1
ATOM 1604 N N . GLY A 1 202 ? -12.689 -4.311 23.538 1.00 73.62 202 GLY A N 1
ATOM 1605 C CA . GLY A 1 202 ? -11.431 -4.501 24.270 1.00 73.62 202 GLY A CA 1
ATOM 1606 C C . GLY A 1 202 ? -10.255 -4.985 23.415 1.00 73.62 202 GLY A C 1
ATOM 1607 O O . GLY A 1 202 ? -9.123 -4.937 23.888 1.00 73.62 202 GLY A O 1
ATOM 1608 N N . ASN A 1 203 ? -10.486 -5.383 22.160 1.00 73.69 203 ASN A N 1
ATOM 1609 C CA . ASN A 1 203 ? -9.419 -5.577 21.188 1.00 73.69 203 ASN A CA 1
ATOM 1610 C C . ASN A 1 203 ? -9.213 -4.297 20.370 1.00 73.69 203 ASN A C 1
ATOM 1612 O O . ASN A 1 203 ? -10.174 -3.640 19.970 1.00 73.69 203 ASN A O 1
ATOM 1616 N N . PHE A 1 204 ? -7.958 -3.935 20.125 1.00 66.56 204 PHE A N 1
ATOM 1617 C CA . PHE A 1 204 ? -7.642 -2.676 19.453 1.00 66.56 204 PHE A CA 1
ATOM 1618 C C . PHE A 1 204 ? -7.790 -2.739 17.933 1.00 66.56 204 PHE A C 1
ATOM 1620 O O . PHE A 1 204 ? -8.048 -1.710 17.311 1.00 66.56 204 PHE A O 1
ATOM 1627 N N . ASP A 1 205 ? -7.623 -3.928 17.358 1.00 75.69 205 ASP A N 1
ATOM 1628 C CA . ASP A 1 205 ? -7.613 -4.148 15.918 1.00 75.69 205 ASP A CA 1
ATOM 1629 C C . ASP A 1 205 ? -8.775 -5.092 15.540 1.00 75.69 205 ASP A C 1
ATOM 1631 O O . ASP A 1 205 ? -8.990 -6.098 16.228 1.00 75.69 205 ASP A O 1
ATOM 1635 N N . PRO A 1 206 ? -9.563 -4.791 14.489 1.00 86.50 206 PRO A N 1
ATOM 1636 C CA . PRO A 1 206 ? -10.570 -5.714 13.978 1.00 86.50 206 PRO A CA 1
ATOM 1637 C C . PRO A 1 206 ? -9.956 -7.075 13.623 1.00 86.50 206 PRO A C 1
ATOM 1639 O O . PRO A 1 206 ? -8.818 -7.156 13.159 1.00 86.50 206 PRO A O 1
ATOM 1642 N N . LEU A 1 207 ? -10.715 -8.150 13.821 1.00 88.12 207 LEU A N 1
ATOM 1643 C CA . LEU A 1 207 ? -10.280 -9.517 13.544 1.00 88.12 207 LEU A CA 1
ATOM 1644 C C . LEU A 1 207 ? -11.026 -10.094 12.348 1.00 88.12 207 LEU A C 1
ATOM 1646 O O . LEU A 1 207 ? -12.238 -9.926 12.229 1.00 88.12 207 LEU A O 1
ATOM 1650 N N . ILE A 1 208 ? -10.293 -10.828 11.521 1.00 92.25 208 ILE A N 1
ATOM 1651 C CA . ILE A 1 208 ? -10.830 -11.762 10.539 1.00 92.25 208 ILE A CA 1
ATOM 1652 C C . ILE A 1 208 ? -11.074 -13.081 11.270 1.00 92.25 208 ILE A C 1
ATOM 1654 O O . ILE A 1 208 ? -10.150 -13.653 11.862 1.00 92.25 208 ILE A O 1
ATOM 1658 N N . LEU A 1 209 ? -12.320 -13.541 11.255 1.00 93.25 209 LEU A N 1
ATOM 1659 C CA . LEU A 1 209 ? -12.767 -14.779 11.875 1.00 93.25 209 LEU A CA 1
ATOM 1660 C C . LEU A 1 209 ? -13.393 -15.691 10.820 1.00 93.25 209 LEU A C 1
ATOM 1662 O O . LEU A 1 209 ? -14.181 -15.243 9.991 1.00 93.25 209 LEU A O 1
ATOM 1666 N N . ARG A 1 210 ? -13.079 -16.984 10.891 1.00 94.25 210 ARG A N 1
ATOM 1667 C CA . ARG A 1 210 ? -13.604 -17.997 9.972 1.00 94.25 210 ARG A CA 1
ATOM 1668 C C . ARG A 1 210 ? -14.724 -18.794 10.637 1.00 94.25 210 ARG A C 1
ATOM 1670 O O . ARG A 1 210 ? -14.446 -19.418 11.668 1.00 94.25 210 ARG A O 1
ATOM 1677 N N . PRO A 1 211 ? -15.951 -18.806 10.088 1.00 93.56 211 PRO A N 1
ATOM 1678 C CA . PRO A 1 211 ? -17.043 -19.600 10.642 1.00 93.56 211 PRO A CA 1
ATOM 1679 C C . PRO A 1 211 ? -16.735 -21.103 10.570 1.00 93.56 211 PRO A C 1
ATOM 1681 O O . PRO A 1 211 ? -16.133 -21.593 9.611 1.00 93.56 211 PRO A O 1
ATOM 1684 N N . VAL A 1 212 ? -17.152 -21.848 11.596 1.00 92.50 212 VAL A N 1
ATOM 1685 C CA . VAL A 1 212 ? -16.983 -23.304 11.691 1.00 92.50 212 VAL A CA 1
ATOM 1686 C C . VAL A 1 212 ? -18.349 -23.988 11.580 1.00 92.50 212 VAL A C 1
ATOM 1688 O O . VAL A 1 212 ? -19.128 -24.038 12.538 1.00 92.50 212 VAL A O 1
ATOM 1691 N N . GLY A 1 213 ? -18.633 -24.545 10.398 1.00 82.62 213 GLY A N 1
ATOM 1692 C CA . GLY A 1 213 ? -19.930 -25.154 10.080 1.00 82.62 213 GLY A CA 1
ATOM 1693 C C . GLY A 1 213 ? -21.092 -24.157 10.198 1.00 82.62 213 GLY A C 1
ATOM 1694 O O . GLY A 1 213 ? -20.891 -22.953 10.093 1.00 82.62 213 GLY A O 1
ATOM 1695 N N . ASP A 1 214 ? -22.301 -24.646 10.483 1.00 71.94 214 ASP A N 1
ATOM 1696 C CA . ASP A 1 214 ? -23.509 -23.806 10.621 1.00 71.94 214 ASP A CA 1
ATOM 1697 C C . ASP A 1 214 ? -23.705 -23.255 12.052 1.00 71.94 214 ASP A C 1
ATOM 1699 O O . ASP A 1 214 ? -24.828 -23.106 12.543 1.00 71.94 214 ASP A O 1
ATOM 1703 N N . SER A 1 215 ? -22.616 -23.024 12.788 1.00 70.56 215 SER A N 1
ATOM 1704 C CA . SER A 1 215 ? -22.654 -22.771 14.232 1.00 70.56 215 SER A CA 1
ATOM 1705 C C . SER A 1 215 ? -22.052 -21.416 14.619 1.00 70.56 215 SER A C 1
ATOM 1707 O O . SER A 1 215 ? -21.350 -20.788 13.839 1.00 70.56 215 SER A O 1
ATOM 1709 N N . ARG A 1 216 ? -22.288 -20.951 15.859 1.00 83.75 216 ARG A N 1
ATOM 1710 C CA . ARG A 1 216 ? -21.700 -19.702 16.407 1.00 83.75 216 ARG A CA 1
ATOM 1711 C C . ARG A 1 216 ? -20.203 -19.818 16.751 1.00 83.75 216 ARG A C 1
ATOM 1713 O O . ARG A 1 216 ? -19.713 -19.042 17.572 1.00 83.75 216 ARG A O 1
ATOM 1720 N N . TYR A 1 217 ? -19.515 -20.814 16.202 1.00 91.56 217 TYR A N 1
ATOM 1721 C CA . TYR A 1 217 ? -18.114 -21.107 16.478 1.00 91.56 217 TYR A CA 1
ATOM 1722 C C . TYR A 1 217 ? -17.232 -20.545 15.371 1.00 91.56 217 TYR A C 1
ATOM 1724 O O . TYR A 1 217 ? -17.537 -20.707 14.192 1.00 91.56 217 TYR A O 1
ATOM 1732 N N . TYR A 1 218 ? -16.136 -19.904 15.764 1.00 94.31 218 TYR A N 1
ATOM 1733 C CA . TYR A 1 218 ? -15.234 -19.218 14.851 1.00 94.31 218 TYR A CA 1
ATOM 1734 C C . TYR A 1 218 ? -13.774 -19.517 15.180 1.00 94.31 218 TYR A C 1
ATOM 1736 O O . TYR A 1 218 ? -13.376 -19.467 16.344 1.00 94.31 218 TYR A O 1
ATOM 1744 N N . ASN A 1 219 ? -12.968 -19.744 14.145 1.00 93.00 219 ASN A N 1
ATOM 1745 C CA . ASN A 1 219 ? -11.512 -19.734 14.256 1.00 93.00 219 ASN A CA 1
ATOM 1746 C C . ASN A 1 219 ? -10.990 -18.309 14.051 1.00 93.00 219 ASN A C 1
ATOM 1748 O O . ASN A 1 219 ? -11.491 -17.576 13.196 1.00 93.00 219 ASN A O 1
ATOM 1752 N N . ILE A 1 220 ? -9.955 -17.924 14.796 1.00 91.31 220 ILE A N 1
ATOM 1753 C CA . ILE A 1 220 ? -9.241 -16.670 14.539 1.00 91.31 220 ILE A CA 1
ATOM 1754 C C . ILE A 1 220 ? -8.332 -16.878 13.329 1.00 91.31 220 ILE A C 1
ATOM 1756 O O . ILE A 1 220 ? -7.458 -17.738 13.368 1.00 91.31 220 ILE A O 1
ATOM 1760 N N . VAL A 1 221 ? -8.526 -16.077 12.281 1.00 91.25 221 VAL A N 1
ATOM 1761 C CA . VAL A 1 221 ? -7.629 -16.044 11.116 1.00 91.25 221 VAL A CA 1
ATOM 1762 C C . VAL A 1 221 ? -6.520 -15.026 11.360 1.00 91.25 221 VAL A C 1
ATOM 1764 O O . VAL A 1 221 ? -5.343 -15.331 11.226 1.00 91.25 221 VAL A O 1
ATOM 1767 N N . GLY A 1 222 ? -6.874 -13.818 11.805 1.00 85.62 222 GLY A N 1
ATOM 1768 C CA . GLY A 1 222 ? -5.870 -12.835 12.200 1.00 85.62 222 GLY A CA 1
ATOM 1769 C C . GLY A 1 222 ? -6.395 -11.408 12.314 1.00 85.62 222 GLY A C 1
ATOM 1770 O O . GLY A 1 222 ? -7.566 -11.147 12.040 1.00 85.62 222 GLY A O 1
ATOM 1771 N N . PRO A 1 223 ? -5.540 -10.465 12.736 1.00 82.69 223 PRO A N 1
ATOM 1772 C CA . PRO A 1 223 ? -5.877 -9.050 12.753 1.00 82.69 223 PRO A CA 1
ATOM 1773 C C . PRO A 1 223 ? -5.987 -8.475 11.338 1.00 82.69 223 PRO A C 1
ATOM 1775 O O . PRO A 1 223 ? -5.348 -8.943 10.393 1.00 82.69 223 PRO A O 1
ATOM 1778 N N . CYS A 1 224 ? -6.779 -7.418 11.203 1.00 82.31 224 CYS A N 1
ATOM 1779 C CA . CYS A 1 224 ? -6.879 -6.646 9.977 1.00 82.31 224 CYS A CA 1
ATOM 1780 C C . CYS A 1 224 ? -7.031 -5.153 10.251 1.00 82.31 224 CYS A C 1
ATOM 1782 O O . CYS A 1 224 ? -7.428 -4.715 11.329 1.00 82.31 224 CYS A O 1
ATOM 1784 N N . PHE A 1 225 ? -6.735 -4.366 9.228 1.00 78.44 225 PHE A N 1
ATOM 1785 C CA . PHE A 1 225 ? -6.971 -2.940 9.181 1.00 78.44 225 PHE A CA 1
ATOM 1786 C C . PHE A 1 225 ? -8.082 -2.629 8.199 1.00 78.44 225 PHE A C 1
ATOM 1788 O O . PHE A 1 225 ? -8.016 -2.993 7.027 1.00 78.44 225 PHE A O 1
ATOM 1795 N N . MET A 1 226 ? -9.077 -1.883 8.660 1.00 78.56 226 MET A N 1
ATOM 1796 C CA . MET A 1 226 ? -10.139 -1.370 7.809 1.00 78.56 226 MET A CA 1
ATOM 1797 C C . MET A 1 226 ? -10.533 0.012 8.298 1.00 78.56 226 MET A C 1
ATOM 1799 O O . MET A 1 226 ? -11.201 0.127 9.322 1.00 78.56 226 MET A O 1
ATOM 1803 N N . SER A 1 227 ? -10.151 1.063 7.570 1.00 70.31 227 SER A N 1
ATOM 1804 C CA . SER A 1 227 ? -10.333 2.447 8.033 1.00 70.31 227 SER A CA 1
ATOM 1805 C C . SER A 1 227 ? -11.775 2.768 8.443 1.00 70.31 227 SER A C 1
ATOM 1807 O O . SER A 1 227 ? -11.966 3.449 9.439 1.00 70.31 227 SER A O 1
ATOM 1809 N N . SER A 1 228 ? -12.773 2.182 7.771 1.00 74.31 228 SER A N 1
ATOM 1810 C CA . SER A 1 228 ? -14.201 2.349 8.093 1.00 74.31 228 SER A CA 1
ATOM 1811 C C . SER A 1 228 ? -14.689 1.642 9.370 1.00 74.31 228 SER A C 1
ATOM 1813 O O . SER A 1 228 ? -15.878 1.662 9.677 1.00 74.31 228 SER A O 1
ATOM 1815 N N . LEU A 1 229 ? -13.815 0.907 10.057 1.00 81.44 229 LEU A N 1
ATOM 1816 C CA . LEU A 1 229 ? -14.075 0.267 11.353 1.00 81.44 229 LEU A CA 1
ATOM 1817 C C . LEU A 1 229 ? -13.121 0.777 12.441 1.00 81.44 229 LEU A C 1
ATOM 1819 O O . LEU A 1 229 ? -13.438 0.676 13.628 1.00 81.44 229 LEU A O 1
ATOM 1823 N N . MET A 1 230 ? -11.969 1.321 12.036 1.00 77.69 230 MET A N 1
ATOM 1824 C CA . MET A 1 230 ? -10.952 1.873 12.926 1.00 77.69 230 MET A CA 1
ATOM 1825 C C . MET A 1 230 ? -11.425 3.162 13.594 1.00 77.69 230 MET A C 1
ATOM 1827 O O . MET A 1 230 ? -12.483 3.709 13.286 1.00 77.69 230 MET A O 1
ATOM 1831 N N . TRP A 1 231 ? -10.641 3.633 14.568 1.00 75.06 231 TRP A N 1
ATOM 1832 C CA . TRP A 1 231 ? -10.933 4.859 15.314 1.00 75.06 231 TRP A CA 1
ATOM 1833 C C . TRP A 1 231 ? -12.338 4.850 15.915 1.00 75.06 231 TRP A C 1
ATOM 1835 O O . TRP A 1 231 ? -13.007 5.871 15.958 1.00 75.06 231 TRP A O 1
ATOM 1845 N N . SER A 1 232 ? -12.808 3.687 16.366 1.00 80.06 232 SER A N 1
ATOM 1846 C CA . SER A 1 232 ? -14.145 3.483 16.933 1.00 80.06 232 SER A CA 1
ATOM 1847 C C . SER A 1 232 ? -15.321 3.711 15.962 1.00 80.06 232 SER A C 1
ATOM 1849 O O . SER A 1 232 ? -16.469 3.747 16.407 1.00 80.06 232 SER A O 1
ATOM 1851 N N . GLU A 1 233 ? -15.091 3.812 14.647 1.00 83.69 233 GLU A N 1
ATOM 1852 C CA . GLU A 1 233 ? -16.172 3.951 13.655 1.00 83.69 233 GLU A CA 1
ATOM 1853 C C . GLU A 1 233 ? -17.164 2.785 13.691 1.00 83.69 233 GLU A C 1
ATOM 1855 O O . GLU A 1 233 ? -18.363 3.000 13.525 1.00 83.69 233 GLU A O 1
ATOM 1860 N N . ALA A 1 234 ? -16.711 1.571 14.016 1.00 85.56 234 ALA A N 1
ATOM 1861 C CA . ALA A 1 234 ? -17.596 0.415 14.167 1.00 85.56 234 ALA A CA 1
ATOM 1862 C C . ALA A 1 234 ? -18.689 0.606 15.237 1.00 85.56 234 ALA A C 1
ATOM 1864 O O . ALA A 1 234 ? -19.775 0.043 15.117 1.00 85.56 234 ALA A O 1
ATOM 1865 N N . ALA A 1 235 ? -18.409 1.400 16.276 1.00 85.75 235 ALA A N 1
ATOM 1866 C CA . ALA A 1 235 ? -19.351 1.684 17.356 1.00 85.75 235 ALA A CA 1
ATOM 1867 C C . ALA A 1 235 ? -20.094 3.016 17.167 1.00 85.75 235 ALA A C 1
ATOM 1869 O O . ALA A 1 235 ? -21.257 3.137 17.555 1.00 85.75 235 ALA A O 1
ATOM 1870 N N . TRP A 1 236 ? -19.422 4.028 16.610 1.00 86.25 236 TRP A N 1
ATOM 1871 C CA . TRP A 1 236 ? -19.925 5.405 16.584 1.00 86.25 236 TRP A CA 1
ATOM 1872 C C . TRP A 1 236 ? -20.309 5.924 15.198 1.00 86.25 236 TRP A C 1
ATOM 1874 O O . TRP A 1 236 ? -20.892 7.003 15.114 1.00 86.25 236 TRP A O 1
ATOM 1884 N N . GLY A 1 237 ? -20.021 5.178 14.133 1.00 85.50 237 GLY A N 1
ATOM 1885 C CA . GLY A 1 237 ? -20.147 5.648 12.757 1.00 85.50 237 GLY A CA 1
ATOM 1886 C C . GLY A 1 237 ? -18.987 6.559 12.326 1.00 85.50 237 GLY A C 1
ATOM 1887 O O . GLY A 1 237 ? -18.054 6.793 13.106 1.00 85.50 237 GLY A O 1
ATOM 1888 N N . PRO A 1 238 ? -19.028 7.073 11.082 1.00 83.25 238 PRO A N 1
ATOM 1889 C CA . PRO A 1 238 ? -17.972 7.921 10.536 1.00 83.25 238 PRO A CA 1
ATOM 1890 C C . PRO A 1 238 ? -17.826 9.217 11.337 1.00 83.25 238 PRO A C 1
ATOM 1892 O O . PRO A 1 238 ? -18.788 9.717 11.928 1.00 83.25 238 PRO A O 1
ATOM 1895 N N . LEU A 1 239 ? -16.617 9.782 11.347 1.00 84.56 239 LEU A N 1
ATOM 1896 C CA . LEU A 1 239 ? -16.397 11.110 11.919 1.00 84.56 239 LEU A CA 1
ATOM 1897 C C . LEU A 1 239 ? -17.247 12.175 11.200 1.00 84.56 239 LEU A C 1
ATOM 1899 O O . LEU A 1 239 ? -17.461 12.065 9.988 1.00 84.56 239 LEU A O 1
ATOM 1903 N N . PRO A 1 240 ? -17.710 13.220 11.915 1.00 88.25 240 PRO A N 1
ATOM 1904 C CA . PRO A 1 240 ? -18.391 14.339 11.277 1.00 88.25 240 PRO A CA 1
ATOM 1905 C C . PRO A 1 240 ? -17.489 15.024 10.243 1.00 88.25 240 PRO A C 1
ATOM 1907 O O . PRO A 1 240 ? -16.261 14.991 10.341 1.00 88.25 240 PRO A O 1
ATOM 1910 N N . GLU A 1 241 ? -18.096 15.672 9.252 1.00 86.44 241 GLU A N 1
ATOM 1911 C CA . GLU A 1 241 ? -17.354 16.313 8.167 1.00 86.44 241 GLU A CA 1
ATOM 1912 C C . GLU A 1 241 ? -16.315 17.324 8.691 1.00 86.44 241 GLU A C 1
ATOM 1914 O O . GLU A 1 241 ? -16.577 18.108 9.603 1.00 86.44 241 GLU A O 1
ATOM 1919 N N . GLY A 1 242 ? -15.107 17.275 8.122 1.00 83.44 242 GLY A N 1
ATOM 1920 C CA . GLY A 1 242 ? -13.992 18.160 8.471 1.00 83.44 242 GLY A CA 1
ATOM 1921 C C . GLY A 1 242 ? -13.221 17.779 9.740 1.00 83.44 242 GLY A C 1
ATOM 1922 O O . GLY A 1 242 ? -12.118 18.292 9.938 1.00 83.44 242 GLY A O 1
ATOM 1923 N N . TRP A 1 243 ? -13.733 16.854 10.558 1.00 89.00 243 TRP A N 1
ATOM 1924 C CA . TRP A 1 243 ? -12.996 16.344 11.711 1.00 89.00 243 TRP A CA 1
ATOM 1925 C C . TRP A 1 243 ? -11.844 15.437 11.286 1.00 89.00 243 TRP A C 1
ATOM 1927 O O . TRP A 1 243 ? -11.925 14.688 10.311 1.00 89.00 243 TRP A O 1
ATOM 1937 N N . LYS A 1 244 ? -10.760 15.486 12.058 1.00 84.69 244 LYS A N 1
ATOM 1938 C CA . LYS A 1 244 ? -9.589 14.621 11.888 1.00 84.69 244 LYS A CA 1
ATOM 1939 C C . LYS A 1 244 ? -9.317 13.874 13.181 1.00 84.69 244 LYS A C 1
ATOM 1941 O O . LYS A 1 244 ? -9.564 14.400 14.261 1.00 84.69 244 LYS A O 1
ATOM 1946 N N . VAL A 1 245 ? -8.775 12.670 13.072 1.00 81.88 245 VAL A N 1
ATOM 1947 C CA . VAL A 1 245 ? -8.313 11.876 14.211 1.00 81.88 245 VAL A CA 1
ATOM 1948 C C . VAL A 1 245 ? -6.853 11.509 14.003 1.00 81.88 245 VAL A C 1
ATOM 1950 O O . VAL A 1 245 ? -6.434 11.210 12.885 1.00 81.88 245 VAL A O 1
A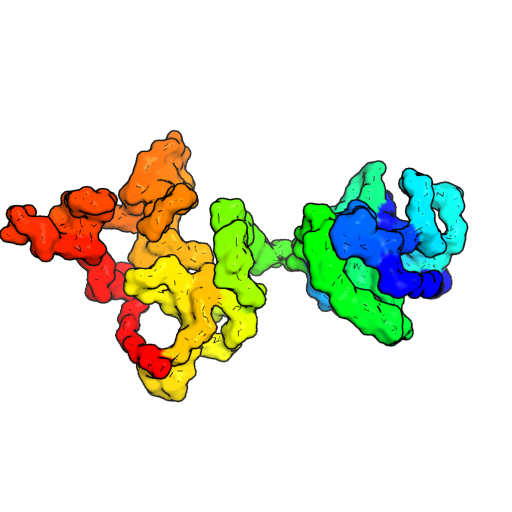TOM 1953 N N . LYS A 1 246 ? -6.074 11.553 15.078 1.00 78.62 246 LYS A N 1
ATOM 1954 C CA . LYS A 1 246 ? -4.707 11.037 15.119 1.00 78.62 246 LYS A CA 1
ATOM 1955 C C . LYS A 1 246 ? -4.527 10.182 16.364 1.00 78.62 246 LYS A C 1
ATOM 1957 O O . LYS A 1 246 ? -5.023 10.527 17.434 1.00 78.62 246 LYS A O 1
ATOM 1962 N N . MET A 1 247 ? -3.800 9.081 16.238 1.00 70.75 247 MET A N 1
ATOM 1963 C CA . MET A 1 247 ? -3.333 8.338 17.403 1.00 70.75 247 MET A CA 1
ATOM 1964 C C . MET A 1 247 ? -2.122 9.059 18.003 1.00 70.75 247 MET A C 1
ATOM 1966 O O . MET A 1 247 ? -1.239 9.527 17.281 1.00 70.75 247 MET A O 1
ATOM 1970 N N . ILE A 1 248 ? -2.074 9.166 19.327 1.00 70.06 248 ILE A N 1
ATOM 1971 C CA . ILE A 1 248 ? -0.922 9.734 20.025 1.00 70.06 248 ILE A CA 1
ATOM 1972 C C . ILE A 1 248 ? 0.185 8.672 20.055 1.00 70.06 248 ILE A C 1
ATOM 1974 O O . ILE A 1 248 ? 0.046 7.621 20.681 1.00 70.06 248 ILE A O 1
ATOM 1978 N N . SER A 1 249 ? 1.286 8.933 19.344 1.00 54.16 249 SER A N 1
ATOM 1979 C CA . SER A 1 249 ? 2.430 8.016 19.278 1.00 54.16 249 SER A CA 1
ATOM 1980 C C . SER A 1 249 ? 3.073 7.812 20.655 1.00 54.16 249 SER A C 1
ATOM 1982 O O . SER A 1 249 ? 3.208 8.755 21.431 1.00 54.16 249 SER A O 1
ATOM 1984 N N . GLY A 1 250 ? 3.485 6.574 20.945 1.00 55.19 250 GLY A N 1
ATOM 1985 C CA . GLY A 1 250 ? 4.157 6.204 22.196 1.00 55.19 250 GLY A CA 1
ATOM 1986 C C . GLY A 1 250 ? 3.235 5.950 23.393 1.00 55.19 250 GLY A C 1
ATOM 1987 O O . GLY A 1 250 ? 3.723 5.497 24.425 1.00 55.19 250 GLY A O 1
ATOM 1988 N N . ASP A 1 251 ? 1.923 6.174 23.264 1.00 56.25 251 ASP A N 1
ATOM 1989 C CA . ASP A 1 251 ? 0.962 5.897 24.334 1.00 56.25 251 ASP A CA 1
ATOM 1990 C C . ASP A 1 251 ? 0.528 4.410 24.319 1.00 56.25 251 ASP A C 1
ATOM 1992 O O . ASP A 1 251 ? -0.044 3.941 23.324 1.00 56.25 251 ASP A O 1
ATOM 1996 N N . PRO A 1 252 ? 0.775 3.636 25.396 1.00 50.19 252 PRO A N 1
ATOM 1997 C CA . PRO A 1 252 ? 0.389 2.226 25.466 1.00 50.19 252 PRO A CA 1
ATOM 1998 C C . PRO A 1 252 ? -1.133 2.011 25.506 1.00 50.19 252 PRO A C 1
ATOM 2000 O O . PRO A 1 252 ? -1.594 0.916 25.197 1.00 50.19 252 PRO A O 1
ATOM 2003 N N . ALA A 1 253 ? -1.920 3.033 25.851 1.00 55.03 253 ALA A N 1
ATOM 2004 C CA . ALA A 1 253 ? -3.378 2.988 25.862 1.00 55.03 253 ALA A CA 1
ATOM 2005 C C . ALA A 1 253 ? -4.014 3.334 24.499 1.00 55.03 253 ALA A C 1
ATOM 2007 O O . ALA A 1 253 ? -5.240 3.347 24.403 1.00 55.03 253 ALA A O 1
ATOM 2008 N N . ARG A 1 254 ? -3.208 3.585 23.448 1.00 60.94 254 ARG A N 1
ATOM 2009 C CA . ARG A 1 254 ? -3.661 3.932 22.083 1.00 60.94 254 ARG A CA 1
ATOM 2010 C C . ARG A 1 254 ? -4.697 5.068 22.079 1.00 60.94 254 ARG A C 1
ATOM 2012 O O . ARG A 1 254 ? -5.755 4.975 21.459 1.00 60.94 254 ARG A O 1
ATOM 2019 N N . VAL A 1 255 ? -4.394 6.142 22.808 1.00 69.06 255 VAL A N 1
ATOM 2020 C CA . VAL A 1 255 ? -5.276 7.310 22.924 1.00 69.06 255 VAL A CA 1
ATOM 2021 C C . VAL A 1 255 ? -5.348 8.058 21.592 1.00 69.06 255 VAL A C 1
ATOM 2023 O O . VAL A 1 255 ? -4.332 8.296 20.934 1.00 69.06 255 VAL A O 1
ATOM 2026 N N . TYR A 1 256 ? -6.561 8.461 21.221 1.00 77.75 256 TYR A N 1
ATOM 2027 C CA . TYR A 1 256 ? -6.823 9.282 20.045 1.00 77.75 256 TYR A CA 1
ATOM 2028 C C . TYR A 1 256 ? -6.992 10.754 20.429 1.00 77.75 256 TYR A C 1
ATOM 2030 O O . TYR A 1 256 ? -7.612 11.086 21.440 1.00 77.75 256 TYR A O 1
ATOM 2038 N N . GLU A 1 257 ? -6.461 11.638 19.593 1.00 85.69 257 GLU A N 1
ATOM 2039 C CA . GLU A 1 257 ? -6.747 13.067 19.615 1.00 85.69 257 GLU A CA 1
ATOM 2040 C C . GLU A 1 257 ? -7.548 13.427 18.365 1.00 85.69 257 GLU A C 1
ATOM 2042 O O . GLU A 1 257 ? -7.175 13.085 17.240 1.00 85.69 257 GLU A O 1
ATOM 2047 N N . TYR A 1 258 ? -8.654 14.124 18.574 1.00 88.50 258 TYR A N 1
ATOM 2048 C CA . TYR A 1 258 ? -9.553 14.598 17.538 1.00 88.50 258 TYR A CA 1
ATOM 2049 C C . TYR A 1 258 ? -9.310 16.083 17.309 1.00 88.50 258 TYR A C 1
ATOM 2051 O O . TYR A 1 258 ? -9.053 16.824 18.254 1.00 88.50 258 TYR A O 1
ATOM 2059 N N . THR A 1 259 ? -9.365 16.521 16.059 1.00 90.94 259 THR A N 1
ATOM 2060 C CA . THR A 1 259 ? -9.217 17.923 15.663 1.00 90.94 259 THR A CA 1
ATOM 2061 C C . THR A 1 259 ? -10.470 18.362 14.924 1.00 90.94 259 THR A C 1
ATOM 2063 O O . THR A 1 259 ? -10.856 17.711 13.950 1.00 90.94 259 THR A O 1
ATOM 2066 N N . ASP A 1 260 ? -11.101 19.435 15.397 1.00 92.31 260 ASP A N 1
ATOM 2067 C CA . ASP A 1 260 ? -12.264 20.040 14.748 1.00 92.31 260 ASP A CA 1
ATOM 2068 C C . ASP A 1 260 ? -11.857 20.790 13.452 1.00 92.31 260 ASP A C 1
ATOM 2070 O O . ASP A 1 260 ? -10.662 20.993 13.194 1.00 92.31 260 ASP A O 1
ATOM 2074 N N . PRO A 1 261 ? -12.819 21.207 12.605 1.00 92.75 261 PRO A N 1
ATOM 2075 C CA . PRO A 1 261 ? -12.525 21.950 11.375 1.00 92.75 261 PRO A CA 1
ATOM 2076 C C . PRO A 1 261 ? -11.814 23.299 11.590 1.00 92.75 261 PRO A C 1
ATOM 2078 O O . PRO A 1 261 ? -11.138 23.776 10.678 1.00 92.75 261 PRO A O 1
ATOM 2081 N N . ASP A 1 262 ? -11.928 23.887 12.785 1.00 94.06 262 ASP A N 1
ATOM 2082 C CA . ASP A 1 262 ? -11.270 25.142 13.171 1.00 94.06 262 ASP A CA 1
ATOM 2083 C C . ASP A 1 262 ? -9.834 24.915 13.691 1.00 94.06 262 ASP A C 1
ATOM 2085 O O . ASP A 1 262 ? -9.118 25.871 14.000 1.00 94.06 262 ASP A O 1
ATOM 2089 N N . GLY A 1 263 ? -9.393 23.657 13.797 1.00 90.44 263 GLY A N 1
ATOM 2090 C CA . GLY A 1 263 ? -8.064 23.276 14.266 1.00 90.44 263 GLY A CA 1
ATOM 2091 C C . GLY A 1 263 ? -7.942 23.086 15.781 1.00 90.44 263 GLY A C 1
ATOM 2092 O O . GLY A 1 263 ? -6.825 22.901 16.268 1.00 90.44 263 GLY A O 1
ATOM 2093 N N . ARG A 1 264 ? -9.040 23.114 16.546 1.00 93.56 264 ARG A N 1
ATOM 2094 C CA . ARG A 1 264 ? -9.016 22.839 17.992 1.00 93.56 264 ARG A CA 1
ATOM 2095 C C . ARG A 1 264 ? -8.931 21.344 18.241 1.00 93.56 264 ARG A C 1
ATOM 2097 O O . ARG A 1 264 ? -9.593 20.558 17.568 1.00 93.56 264 ARG A O 1
ATOM 2104 N N . THR A 1 265 ? -8.145 20.950 19.238 1.00 90.50 265 THR A N 1
ATOM 2105 C CA . THR A 1 265 ? -7.927 19.542 19.570 1.00 90.50 265 THR A CA 1
ATOM 2106 C C . THR A 1 265 ? -8.664 19.129 20.842 1.00 90.50 265 THR A C 1
ATOM 2108 O O . THR A 1 265 ? -8.841 19.917 21.770 1.00 90.50 265 THR A O 1
ATOM 2111 N N . THR A 1 266 ? -9.107 17.875 20.892 1.00 87.25 266 THR A N 1
ATOM 2112 C CA . THR A 1 266 ? -9.760 17.267 22.056 1.00 87.25 266 THR A CA 1
ATOM 2113 C C . THR A 1 266 ? -9.452 15.774 22.134 1.00 87.25 266 THR A C 1
ATOM 2115 O O . THR A 1 266 ? -9.198 15.122 21.125 1.00 87.25 266 THR A O 1
ATOM 2118 N N . ARG A 1 267 ? -9.483 15.209 23.344 1.00 80.94 267 ARG A N 1
ATOM 2119 C CA . ARG A 1 267 ? -9.396 13.753 23.571 1.00 80.94 267 ARG A CA 1
ATOM 2120 C C . ARG A 1 267 ? -10.767 13.082 23.653 1.00 80.94 267 ARG A C 1
ATOM 2122 O O . ARG A 1 267 ? -10.851 11.858 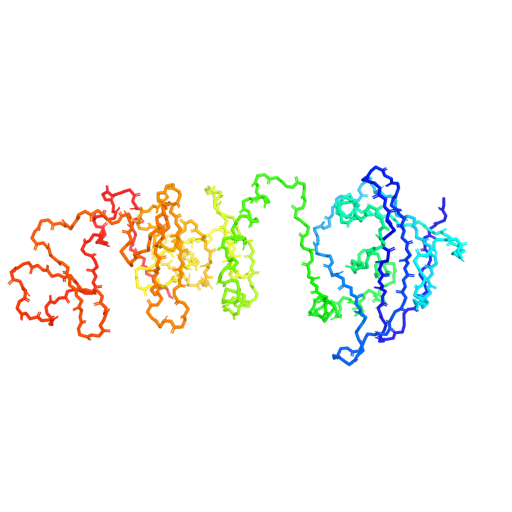23.715 1.00 80.94 267 ARG A O 1
ATOM 2129 N N . GLN A 1 268 ? -11.839 13.871 23.664 1.00 82.81 268 GLN A N 1
ATOM 2130 C CA . GLN A 1 268 ? -13.197 13.349 23.628 1.00 82.81 268 GLN A CA 1
ATOM 2131 C C . GLN A 1 268 ? -13.612 13.101 22.181 1.00 82.81 268 GLN A C 1
ATOM 2133 O O . GLN A 1 268 ? -13.517 13.986 21.335 1.00 82.81 268 GLN A O 1
ATOM 2138 N N . ASP A 1 269 ? -14.072 11.883 21.911 1.00 86.88 269 ASP A N 1
ATOM 2139 C CA . ASP A 1 269 ? -14.603 11.521 20.603 1.00 86.88 269 ASP A CA 1
ATOM 2140 C C . ASP A 1 269 ? -15.869 12.349 20.308 1.00 86.88 269 ASP A C 1
ATOM 2142 O O . ASP A 1 269 ? -16.837 12.249 21.067 1.00 86.88 269 ASP A O 1
ATOM 2146 N N . PRO A 1 270 ? -15.900 13.144 19.221 1.00 88.62 270 PRO A N 1
ATOM 2147 C CA . PRO A 1 270 ? -17.005 14.059 18.917 1.00 88.62 270 PRO A CA 1
ATOM 2148 C C . PRO A 1 270 ? -18.326 13.350 18.613 1.00 88.62 270 PRO A C 1
ATOM 2150 O O . PRO A 1 270 ? -19.380 13.981 18.596 1.00 88.62 270 PRO A O 1
ATOM 2153 N N . ARG A 1 271 ? -18.288 12.041 18.349 1.00 89.44 271 ARG A N 1
ATOM 2154 C CA . ARG A 1 271 ? -19.484 11.235 18.086 1.00 89.44 271 ARG A CA 1
ATOM 2155 C C . ARG A 1 271 ? -20.145 10.747 19.371 1.00 89.44 271 ARG A C 1
ATOM 2157 O O . ARG A 1 271 ? -21.232 10.165 19.313 1.00 89.44 271 ARG A O 1
ATOM 2164 N N . ARG A 1 272 ? -19.499 10.927 20.528 1.00 86.75 272 ARG A N 1
ATOM 2165 C CA . ARG A 1 272 ? -20.081 10.570 21.821 1.00 86.75 272 ARG A CA 1
ATOM 2166 C C . ARG A 1 272 ? -21.266 11.482 22.109 1.00 86.75 272 ARG A C 1
ATOM 2168 O O . ARG A 1 272 ? -21.117 12.675 22.341 1.00 86.75 272 ARG A O 1
ATOM 2175 N N . GLY A 1 273 ? -22.451 10.883 22.109 1.00 82.38 273 GLY A N 1
ATOM 2176 C CA . GLY A 1 273 ? -23.652 11.519 22.631 1.00 82.38 273 GLY A CA 1
ATOM 2177 C C . GLY A 1 273 ? -23.619 11.657 24.160 1.00 82.38 273 GLY A C 1
ATOM 2178 O O . GLY A 1 273 ? -22.658 11.216 24.811 1.00 82.38 273 GLY A O 1
ATOM 2179 N N . PRO A 1 274 ? -24.686 12.230 24.745 1.00 86.31 274 PRO A N 1
ATOM 2180 C CA . PRO A 1 274 ? -24.823 12.327 26.193 1.00 86.31 274 PRO A CA 1
ATOM 2181 C C . PRO A 1 274 ? -24.779 10.941 26.847 1.00 86.31 274 PRO A C 1
ATOM 2183 O O . PRO A 1 274 ? -25.156 9.933 26.241 1.00 86.31 274 PRO A O 1
ATOM 2186 N N . LEU A 1 275 ? -24.314 10.896 28.095 1.00 89.06 275 LEU A N 1
ATOM 2187 C CA . LEU A 1 275 ? -24.390 9.687 28.908 1.00 89.06 275 LEU A CA 1
ATOM 2188 C C . LEU A 1 275 ? -25.857 9.320 29.199 1.00 89.06 275 LEU A C 1
ATOM 2190 O O . LEU A 1 275 ? -26.716 10.209 29.243 1.00 89.06 275 LEU A O 1
ATOM 2194 N N . PRO A 1 276 ? -26.165 8.027 29.412 1.00 87.12 276 PRO A N 1
ATOM 2195 C CA . PRO A 1 276 ? -27.484 7.624 29.881 1.00 87.12 276 PRO A CA 1
ATOM 2196 C C . PRO A 1 276 ? -27.832 8.303 31.220 1.00 87.12 276 PRO A C 1
ATOM 2198 O O . PRO A 1 276 ? -26.932 8.570 32.020 1.00 87.12 276 PRO A O 1
ATOM 2201 N N . PRO A 1 277 ? -29.119 8.558 31.515 1.00 89.12 277 PRO A N 1
ATOM 2202 C CA . PRO A 1 277 ? -29.522 9.139 32.793 1.00 89.12 277 PRO A CA 1
ATOM 2203 C C . PRO A 1 277 ? -28.967 8.355 33.989 1.00 89.12 277 PRO A C 1
ATOM 2205 O O . PRO A 1 277 ? -29.012 7.126 34.007 1.00 89.12 277 PRO A O 1
ATOM 2208 N N . GLY A 1 278 ? -28.456 9.075 34.990 1.00 89.56 278 GLY A N 1
ATOM 2209 C CA . GLY A 1 278 ? -27.873 8.479 36.195 1.00 89.56 278 GLY A CA 1
ATOM 2210 C C . GLY A 1 278 ? -26.406 8.065 36.065 1.00 89.56 278 GLY A C 1
ATOM 2211 O O . GLY A 1 278 ? -25.852 7.585 37.049 1.00 89.56 278 GLY A O 1
ATOM 2212 N N . TRP A 1 279 ? -25.777 8.272 34.905 1.00 91.44 279 TRP A N 1
ATOM 2213 C CA . TRP A 1 279 ? -24.344 8.064 34.697 1.00 91.44 279 TRP A CA 1
ATOM 2214 C C . TRP A 1 279 ? -23.575 9.380 34.658 1.00 91.44 279 TRP A C 1
ATOM 2216 O O . TRP A 1 279 ? -24.080 10.391 34.171 1.00 91.44 279 TRP A O 1
ATOM 2226 N N . ASP A 1 280 ? -22.329 9.325 35.111 1.00 90.56 280 ASP A N 1
ATOM 2227 C CA . ASP A 1 280 ? -21.346 10.397 34.983 1.00 90.56 280 ASP A CA 1
ATOM 2228 C C . ASP A 1 280 ? -19.983 9.804 34.580 1.00 90.56 280 ASP A C 1
ATOM 2230 O O . ASP A 1 280 ? -19.768 8.588 34.659 1.00 90.56 280 ASP A O 1
ATOM 2234 N N . GLU A 1 281 ? -19.076 10.648 34.093 1.00 89.50 281 GLU A N 1
ATOM 2235 C CA . GLU A 1 281 ? -17.723 10.250 33.698 1.00 89.50 281 GLU A CA 1
ATOM 2236 C C . GLU A 1 281 ? -16.657 10.967 34.526 1.00 89.50 281 GLU A C 1
ATOM 2238 O O . GLU A 1 281 ? -16.820 12.089 34.999 1.00 89.50 281 GLU A O 1
ATOM 2243 N N . THR A 1 282 ? -15.537 10.287 34.722 1.00 88.00 282 THR A N 1
ATOM 2244 C CA . THR A 1 282 ? -14.357 10.810 35.407 1.00 88.00 282 THR A CA 1
ATOM 2245 C C . THR A 1 282 ? -13.112 10.129 34.838 1.00 88.00 282 THR A C 1
ATOM 2247 O O . THR A 1 282 ? -13.151 9.462 33.803 1.00 88.00 282 THR A O 1
ATOM 2250 N N . THR A 1 283 ? -11.968 10.333 35.473 1.00 82.25 283 THR A N 1
ATOM 2251 C CA . THR A 1 283 ? -10.712 9.663 35.149 1.00 82.25 283 THR A CA 1
ATOM 2252 C C . THR A 1 283 ? -10.224 8.928 36.394 1.00 82.25 283 THR A C 1
ATOM 2254 O O . THR A 1 283 ? -10.215 9.503 37.481 1.00 82.25 283 THR A O 1
ATOM 2257 N N . HIS A 1 284 ? -9.832 7.667 36.233 1.00 76.25 284 HIS A N 1
ATOM 2258 C CA . HIS A 1 284 ? -9.113 6.903 37.244 1.00 76.25 284 HIS A CA 1
ATOM 2259 C C . HIS A 1 284 ? -7.790 7.583 37.614 1.00 76.25 284 HIS A C 1
ATOM 2261 O O . HIS A 1 284 ? -7.216 8.358 36.845 1.00 76.25 284 HIS A O 1
ATOM 2267 N N . SER A 1 285 ? -7.252 7.216 38.772 1.00 79.75 285 SER A N 1
ATOM 2268 C CA . SER A 1 285 ? -5.920 7.628 39.228 1.00 79.75 285 SER A CA 1
ATOM 2269 C C . SER A 1 285 ? -4.791 7.283 38.239 1.00 79.75 285 SER A C 1
ATOM 2271 O O . SER A 1 285 ? -3.779 7.981 38.196 1.00 79.75 285 SER A O 1
ATOM 2273 N N . ASP A 1 286 ? -4.978 6.260 37.394 1.00 76.31 286 ASP A N 1
ATOM 2274 C CA . ASP A 1 286 ? -4.054 5.858 36.321 1.00 76.31 286 ASP A CA 1
ATOM 2275 C C . ASP A 1 286 ? -4.175 6.698 35.027 1.00 76.31 286 ASP A C 1
ATOM 2277 O O . ASP A 1 286 ? -3.469 6.439 34.049 1.00 76.31 286 ASP A O 1
ATOM 2281 N N . GLY A 1 287 ? -5.051 7.708 35.005 1.00 72.44 287 GLY A N 1
ATOM 2282 C CA . GLY A 1 287 ? -5.270 8.589 33.858 1.00 72.44 287 GLY A CA 1
ATOM 2283 C C . GLY A 1 287 ? -6.226 8.036 32.796 1.00 72.44 287 GLY A C 1
ATOM 2284 O O . GLY A 1 287 ? -6.433 8.693 31.772 1.00 72.44 287 GLY A O 1
ATOM 2285 N N . LYS A 1 288 ? -6.823 6.854 33.004 1.00 74.44 288 LYS A N 1
ATOM 2286 C CA . LYS A 1 288 ? -7.815 6.274 32.084 1.00 74.44 288 LYS A CA 1
ATOM 2287 C C . LYS A 1 288 ? -9.222 6.754 32.412 1.00 74.44 288 LYS A C 1
ATOM 2289 O O . LYS A 1 288 ? -9.555 6.986 33.567 1.00 74.44 288 LYS A O 1
ATOM 2294 N N . LEU A 1 289 ? -10.065 6.879 31.391 1.00 79.31 289 LEU A N 1
ATOM 2295 C CA . LEU A 1 289 ? -11.473 7.228 31.583 1.00 79.31 289 LEU A CA 1
ATOM 2296 C C . LEU A 1 289 ? -12.201 6.164 32.412 1.00 79.31 289 LEU A C 1
ATOM 2298 O O . LEU A 1 289 ? -11.931 4.970 32.271 1.00 79.31 289 LEU A O 1
ATOM 2302 N N . ALA A 1 290 ? -13.127 6.634 33.237 1.00 85.00 290 ALA A N 1
ATOM 2303 C CA . ALA A 1 290 ? -13.983 5.828 34.089 1.00 85.00 290 ALA A CA 1
ATOM 2304 C C . ALA A 1 290 ? -15.418 6.354 34.014 1.00 85.00 290 ALA A C 1
ATOM 2306 O O . ALA A 1 290 ? -15.642 7.560 33.873 1.00 85.00 290 ALA A O 1
ATOM 2307 N N . TRP A 1 291 ? -16.386 5.459 34.145 1.00 90.31 291 TRP A N 1
ATOM 2308 C CA . TRP A 1 291 ? -17.806 5.785 34.161 1.00 90.31 291 TRP A CA 1
ATOM 2309 C C . TRP A 1 291 ? -18.440 5.201 35.404 1.00 90.31 291 TRP A C 1
ATOM 2311 O O . TRP A 1 291 ? -18.128 4.088 35.799 1.00 90.31 291 TRP A O 1
ATOM 2321 N N . TYR A 1 292 ? -19.348 5.927 36.030 1.00 89.62 292 TYR A N 1
ATOM 2322 C CA . TYR A 1 292 ? -19.982 5.453 37.251 1.00 89.62 292 TYR A CA 1
ATOM 2323 C C . TYR A 1 292 ? -21.435 5.891 37.288 1.00 89.62 292 TYR A C 1
ATOM 2325 O O . TYR A 1 292 ? -21.817 6.914 36.711 1.00 89.62 292 TYR A O 1
ATOM 2333 N N . LYS A 1 293 ? -22.262 5.104 37.973 1.00 87.19 293 LYS A N 1
ATOM 2334 C CA . LYS A 1 293 ? -23.600 5.557 38.328 1.00 87.19 293 LYS A CA 1
ATOM 2335 C C . LYS A 1 293 ? -23.488 6.561 39.461 1.00 87.19 293 LYS A C 1
ATOM 2337 O O . LYS A 1 293 ? -22.694 6.369 40.373 1.00 87.19 293 LYS A O 1
ATOM 2342 N N . LEU A 1 294 ? -24.313 7.601 39.449 1.00 87.19 294 LEU A N 1
ATOM 2343 C CA . LEU A 1 294 ? -24.283 8.660 40.465 1.00 87.19 294 LEU A CA 1
ATOM 2344 C C . LEU A 1 294 ? -24.448 8.135 41.904 1.00 87.19 294 LEU A C 1
ATOM 2346 O O . LEU A 1 294 ? -23.941 8.760 42.832 1.00 87.19 294 LEU A O 1
ATOM 2350 N N . GLU A 1 295 ? -25.118 6.994 42.081 1.00 86.50 295 GLU A N 1
ATOM 2351 C CA . GLU A 1 295 ? -25.266 6.292 43.366 1.00 86.50 295 GLU A CA 1
ATOM 2352 C C . GLU A 1 295 ? -23.968 5.629 43.870 1.00 86.50 295 GLU A C 1
ATOM 2354 O O . GLU A 1 295 ? -23.796 5.481 45.075 1.00 86.50 295 GLU A O 1
ATOM 2359 N N . ASP A 1 296 ? -23.026 5.330 42.972 1.00 84.12 296 ASP A N 1
ATOM 2360 C CA . ASP A 1 296 ? -21.766 4.619 43.236 1.00 84.12 296 ASP A CA 1
ATOM 2361 C C . ASP A 1 296 ? -20.534 5.552 43.169 1.00 84.12 296 ASP A C 1
ATOM 2363 O O . ASP A 1 296 ? -19.391 5.110 43.030 1.00 84.12 296 ASP A O 1
ATOM 2367 N N . LYS A 1 297 ? -20.743 6.875 43.239 1.00 80.19 297 LYS A N 1
ATOM 2368 C CA . LYS A 1 297 ? -19.693 7.886 43.011 1.00 80.19 297 LYS A CA 1
ATOM 2369 C C . LYS A 1 297 ? -18.511 7.796 43.981 1.00 80.19 297 LYS A C 1
ATOM 2371 O O . LYS A 1 297 ? -17.399 8.160 43.605 1.00 80.19 297 LYS A O 1
ATOM 2376 N N . GLU A 1 298 ? -18.741 7.367 45.220 1.00 79.06 298 GLU A N 1
ATOM 2377 C CA . GLU A 1 298 ? -17.771 7.532 46.314 1.00 79.06 298 GLU A CA 1
ATOM 2378 C C . GLU A 1 298 ? -16.559 6.595 46.252 1.00 79.06 298 GLU A C 1
ATOM 2380 O O . GLU A 1 298 ? -15.532 6.889 46.861 1.00 79.06 298 GLU A O 1
ATOM 2385 N N . THR A 1 299 ? -16.635 5.493 45.508 1.00 76.00 299 THR A N 1
ATOM 2386 C CA . THR A 1 299 ? -15.582 4.470 45.492 1.00 76.00 299 THR A CA 1
ATOM 2387 C C . THR A 1 299 ? -15.089 4.224 44.073 1.00 76.00 299 THR A C 1
ATOM 2389 O O . THR A 1 299 ? -15.833 3.697 43.251 1.00 76.00 299 THR A O 1
ATOM 2392 N N . GLU A 1 300 ? -13.822 4.554 43.805 1.00 76.44 300 GLU A N 1
ATOM 2393 C CA . GLU A 1 300 ? -13.166 4.338 42.503 1.00 76.44 300 GLU A CA 1
ATOM 2394 C C . GLU A 1 300 ? -13.231 2.869 42.038 1.00 76.44 300 GLU A C 1
ATOM 2396 O O . GLU A 1 300 ? -13.348 2.610 40.843 1.00 76.44 300 GLU A O 1
ATOM 2401 N N . ASP A 1 301 ? -13.249 1.912 42.974 1.00 77.31 301 ASP A N 1
ATOM 2402 C CA . ASP A 1 301 ? -13.415 0.476 42.694 1.00 77.31 301 ASP A CA 1
ATOM 2403 C C . ASP A 1 301 ? -14.784 0.112 42.091 1.00 77.31 301 ASP A C 1
ATOM 2405 O O . ASP A 1 301 ? -14.932 -0.949 41.487 1.00 77.31 301 ASP A O 1
ATOM 2409 N N . MET A 1 302 ? -15.787 0.979 42.249 1.00 76.06 302 MET A N 1
ATOM 2410 C CA . MET A 1 302 ? -17.131 0.799 41.692 1.00 76.06 302 MET A CA 1
ATOM 2411 C C . MET A 1 302 ? -17.297 1.485 40.331 1.00 76.06 302 MET A C 1
ATOM 2413 O O . MET A 1 302 ? -18.362 1.392 39.721 1.00 76.06 302 MET A O 1
ATOM 2417 N N . TRP A 1 303 ? -16.271 2.193 39.847 1.00 85.38 303 TRP A N 1
ATOM 2418 C CA . TRP A 1 303 ? -16.318 2.841 38.544 1.00 85.38 303 TRP A CA 1
ATOM 2419 C C . TRP A 1 303 ? -16.027 1.818 37.443 1.00 85.38 303 TRP A C 1
ATOM 2421 O O . TRP A 1 303 ? -15.043 1.079 37.475 1.00 85.38 303 TRP A O 1
ATOM 2431 N N . ASP A 1 304 ? -16.898 1.783 36.444 1.00 79.31 304 ASP A N 1
ATOM 2432 C CA . ASP A 1 304 ? -16.773 0.936 35.274 1.00 79.31 304 ASP A CA 1
ATOM 2433 C C . ASP A 1 304 ? -15.707 1.497 34.323 1.00 79.31 304 ASP A C 1
ATOM 2435 O O . ASP A 1 304 ? -15.632 2.697 34.041 1.00 79.31 304 ASP A O 1
ATOM 2439 N N . ARG A 1 305 ? -14.889 0.597 33.779 1.00 76.19 305 ARG A N 1
ATOM 2440 C CA . ARG A 1 305 ? -13.926 0.904 32.709 1.00 76.19 305 ARG A CA 1
ATOM 2441 C C . ARG A 1 305 ? -14.566 0.836 31.324 1.00 76.19 305 ARG A C 1
ATOM 2443 O O . ARG A 1 305 ? -13.906 1.112 30.321 1.00 76.19 305 ARG A O 1
ATOM 2450 N N . THR A 1 306 ? -15.832 0.447 31.264 1.00 80.75 306 THR A N 1
ATOM 2451 C CA . THR A 1 306 ? -16.621 0.320 30.049 1.00 80.75 306 THR A CA 1
ATOM 2452 C C . THR A 1 306 ? -17.547 1.515 29.931 1.00 80.75 306 THR A C 1
ATOM 2454 O O . THR A 1 306 ? -18.355 1.789 30.813 1.00 80.75 306 THR A O 1
ATOM 2457 N N . ASP A 1 307 ? -17.465 2.210 28.801 1.00 86.44 307 ASP A N 1
ATOM 2458 C CA . ASP A 1 307 ? -18.393 3.290 28.496 1.00 86.44 307 ASP A CA 1
ATOM 2459 C C . ASP A 1 307 ? -19.834 2.735 28.448 1.00 86.44 307 ASP A C 1
ATOM 2461 O O . ASP A 1 307 ? -20.112 1.849 27.629 1.00 86.44 307 ASP A O 1
ATOM 2465 N N . PRO A 1 308 ? -20.781 3.242 29.263 1.00 88.94 308 PRO A N 1
ATOM 2466 C CA . PRO A 1 308 ? -22.150 2.726 29.321 1.00 88.94 308 PRO A CA 1
ATOM 2467 C C . PRO A 1 308 ? -22.901 2.901 27.995 1.00 88.94 308 PRO A C 1
ATOM 2469 O O . PRO A 1 308 ? -23.918 2.250 27.752 1.00 88.94 308 PRO A O 1
ATOM 2472 N N . ARG A 1 309 ? -22.400 3.748 27.091 1.00 88.69 309 ARG A N 1
ATOM 2473 C CA . ARG A 1 309 ? -22.932 3.917 25.733 1.00 88.69 309 ARG A CA 1
ATOM 2474 C C . ARG A 1 309 ? -22.548 2.764 24.794 1.00 88.69 309 ARG A C 1
ATOM 2476 O O . ARG A 1 309 ? -23.141 2.643 23.725 1.00 88.69 309 ARG A O 1
ATOM 2483 N N . LEU A 1 310 ? -21.577 1.929 25.172 1.00 87.69 310 LEU A N 1
ATOM 2484 C CA . LEU A 1 310 ? -21.062 0.803 24.382 1.00 87.69 310 LEU A CA 1
ATOM 2485 C C . LEU A 1 310 ? -21.625 -0.558 24.815 1.00 87.69 310 LEU A C 1
ATOM 2487 O O . LEU A 1 310 ? -21.118 -1.601 24.399 1.00 87.69 310 LEU A O 1
ATOM 2491 N N . THR A 1 311 ? -22.687 -0.578 25.623 1.00 87.75 311 THR A N 1
ATOM 2492 C CA . THR A 1 311 ? -23.391 -1.827 25.936 1.00 87.75 311 THR A CA 1
ATOM 2493 C C . THR A 1 311 ? -24.011 -2.435 24.669 1.00 87.75 311 THR A C 1
ATOM 2495 O O . THR A 1 311 ? -24.375 -1.700 23.744 1.00 87.75 311 THR A O 1
ATOM 2498 N N . PRO A 1 312 ? -24.199 -3.769 24.611 1.00 89.75 312 PRO A N 1
ATOM 2499 C CA . PRO A 1 312 ? -24.830 -4.423 23.466 1.00 89.75 312 PRO A CA 1
ATOM 2500 C C . PRO A 1 312 ? -26.176 -3.811 23.065 1.00 89.75 312 PRO A C 1
ATOM 2502 O O . PRO A 1 312 ? -26.451 -3.666 21.877 1.00 89.75 312 PRO A O 1
ATOM 2505 N N . ASP A 1 313 ? -27.003 -3.425 24.036 1.00 89.44 313 ASP A N 1
ATOM 2506 C CA . ASP A 1 313 ? -28.329 -2.865 23.764 1.00 89.44 313 ASP A CA 1
ATOM 2507 C C . ASP A 1 313 ? -28.248 -1.444 23.201 1.00 89.44 313 ASP A C 1
ATOM 2509 O O . ASP A 1 313 ? -28.937 -1.134 22.229 1.00 89.44 313 ASP A O 1
ATOM 2513 N N . ASN A 1 314 ? -27.343 -0.610 23.724 1.00 87.50 314 ASN A N 1
ATOM 2514 C CA . ASN A 1 314 ? -27.113 0.735 23.195 1.00 87.50 314 ASN A CA 1
ATOM 2515 C C . ASN A 1 314 ? -26.496 0.702 21.792 1.00 87.50 314 ASN A C 1
ATOM 2517 O O . ASN A 1 314 ? -26.874 1.498 20.935 1.00 87.50 314 ASN A O 1
ATOM 2521 N N . LEU A 1 315 ? -25.597 -0.244 21.516 1.00 89.56 315 LEU A N 1
ATOM 2522 C CA . LEU A 1 315 ? -25.056 -0.453 20.173 1.00 89.56 315 LEU A CA 1
ATOM 2523 C C . LEU A 1 315 ? -26.155 -0.888 19.188 1.00 89.56 315 LEU A C 1
ATOM 2525 O O . LEU A 1 315 ? -26.287 -0.296 18.115 1.00 89.56 315 LEU A O 1
ATOM 2529 N N . ARG A 1 316 ? -27.007 -1.852 19.566 1.00 91.69 316 ARG A N 1
ATOM 2530 C CA . ARG A 1 316 ? -28.143 -2.286 18.730 1.00 91.69 316 ARG A CA 1
ATOM 2531 C C . ARG A 1 316 ? -29.144 -1.167 18.472 1.00 91.69 316 ARG A C 1
ATOM 2533 O O 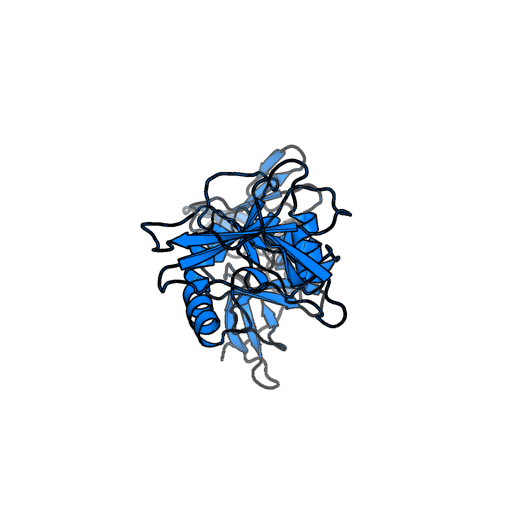. ARG A 1 316 ? -29.598 -1.022 17.341 1.00 91.69 316 ARG A O 1
ATOM 2540 N N . ALA A 1 317 ? -29.453 -0.347 19.478 1.00 88.56 317 ALA A N 1
ATOM 2541 C CA . ALA A 1 317 ? -30.339 0.809 19.327 1.00 88.56 317 ALA A CA 1
ATOM 2542 C C . ALA A 1 317 ? -29.818 1.830 18.298 1.00 88.56 317 ALA A C 1
ATOM 2544 O O . ALA A 1 317 ? -30.597 2.590 17.727 1.00 88.56 317 ALA A O 1
ATOM 2545 N N . ARG A 1 318 ? -28.508 1.822 18.023 1.00 86.25 318 ARG A N 1
ATOM 2546 C CA . ARG A 1 318 ? -27.846 2.666 17.016 1.00 86.25 318 ARG A CA 1
ATOM 2547 C C . ARG A 1 318 ? -27.714 1.991 15.649 1.00 86.25 318 ARG A C 1
ATOM 2549 O O . ARG A 1 318 ? -27.117 2.567 14.747 1.00 86.25 318 ARG A O 1
ATOM 2556 N N . GLY A 1 319 ? -28.255 0.784 15.491 1.00 88.81 319 GLY A N 1
ATOM 2557 C CA . GLY A 1 319 ? -28.175 0.005 14.256 1.00 88.81 319 GLY A CA 1
ATOM 2558 C C . GLY A 1 319 ? -26.875 -0.785 14.092 1.00 88.81 319 GLY A C 1
ATOM 2559 O O . GLY A 1 319 ? -26.641 -1.337 13.019 1.00 88.81 319 GLY A O 1
ATOM 2560 N N . VAL A 1 320 ? -26.033 -0.874 15.128 1.00 89.81 320 VAL A N 1
ATOM 2561 C CA . VAL A 1 320 ? -24.837 -1.724 15.092 1.00 89.81 320 VAL A CA 1
ATOM 2562 C C . VAL A 1 320 ? -25.260 -3.187 15.235 1.00 89.81 320 VAL A C 1
ATOM 2564 O O . VAL A 1 320 ? -25.986 -3.554 16.164 1.00 89.81 320 VAL A O 1
ATOM 2567 N N . LYS A 1 321 ? -24.789 -4.044 14.324 1.00 90.69 321 LYS A N 1
ATOM 2568 C CA . LYS A 1 321 ? -24.968 -5.499 14.418 1.00 90.69 321 LYS A CA 1
ATOM 2569 C C . LYS A 1 321 ? -24.097 -6.019 15.565 1.00 90.69 321 LYS A C 1
ATOM 2571 O O . LYS A 1 321 ? -22.875 -5.951 15.490 1.00 90.69 321 LYS A O 1
ATOM 2576 N N . VAL A 1 322 ? -24.726 -6.510 16.633 1.00 92.38 322 VAL A N 1
ATOM 2577 C CA . VAL A 1 322 ? -24.022 -7.044 17.810 1.00 92.38 322 VAL A CA 1
ATOM 2578 C C . VAL A 1 322 ? -24.341 -8.516 17.990 1.00 92.38 322 VAL A C 1
ATOM 2580 O O . VAL A 1 322 ? -25.493 -8.885 18.246 1.00 92.38 322 VAL A O 1
ATOM 2583 N N . GLU A 1 323 ? -23.297 -9.333 17.949 1.00 89.81 323 GLU A N 1
ATOM 2584 C CA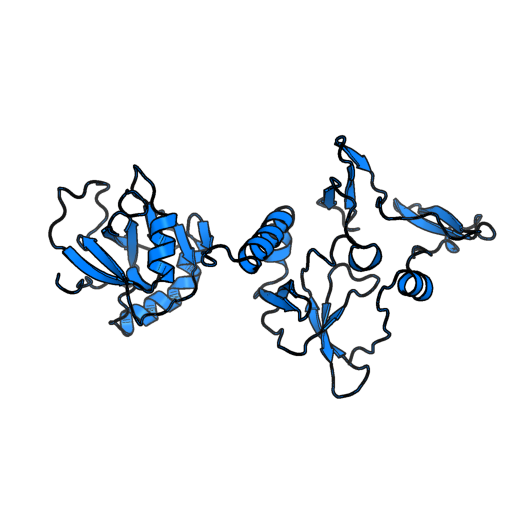 . GLU A 1 323 ? -23.378 -10.786 18.023 1.00 89.81 323 GLU A CA 1
ATOM 2585 C C . GLU A 1 323 ? -22.575 -11.343 19.194 1.00 89.81 323 GLU A C 1
ATOM 2587 O O . GLU A 1 323 ? -21.631 -10.727 19.686 1.00 89.81 323 GLU A O 1
ATOM 2592 N N . ARG A 1 324 ? -22.973 -12.533 19.651 1.00 89.62 324 ARG A N 1
ATOM 2593 C CA . ARG A 1 324 ? -22.193 -13.329 20.595 1.00 89.62 324 ARG A CA 1
ATOM 2594 C C . ARG A 1 324 ? -21.635 -14.526 19.843 1.00 89.62 324 ARG A C 1
ATOM 2596 O O . ARG A 1 324 ? -22.411 -15.359 19.381 1.00 89.62 324 ARG A O 1
ATOM 2603 N N . LEU A 1 325 ? -20.315 -14.612 19.788 1.00 89.69 325 LEU A N 1
ATOM 2604 C CA . LEU A 1 325 ? -19.576 -15.698 19.157 1.00 89.69 325 LEU A CA 1
ATOM 2605 C C . LEU A 1 325 ? -18.846 -16.548 20.198 1.00 89.69 325 LEU A C 1
ATOM 2607 O O . LEU A 1 325 ? -18.668 -16.129 21.345 1.00 89.69 325 LEU A O 1
ATOM 2611 N N . ILE A 1 326 ? -18.446 -17.746 19.788 1.00 87.69 326 ILE A N 1
ATOM 2612 C CA . ILE A 1 326 ? -17.591 -18.651 20.552 1.00 87.69 326 ILE A CA 1
ATOM 2613 C C . ILE A 1 326 ? -16.326 -18.869 19.725 1.00 87.69 326 ILE A C 1
ATOM 2615 O O . ILE A 1 326 ? -16.411 -19.220 18.552 1.00 87.69 326 ILE A O 1
ATOM 2619 N N . LEU A 1 327 ? -15.160 -18.637 20.322 1.00 85.81 327 LEU A N 1
ATOM 2620 C CA . LEU A 1 327 ? -13.889 -18.955 19.677 1.00 85.81 327 LEU A CA 1
ATOM 2621 C C . LEU A 1 327 ? -13.631 -20.455 19.848 1.00 85.81 327 LEU A C 1
ATOM 2623 O O . LEU A 1 327 ? -13.762 -20.962 20.966 1.00 85.81 327 LEU A O 1
ATOM 2627 N N . ALA A 1 328 ? -13.379 -21.140 18.734 1.00 78.31 328 ALA A N 1
ATOM 2628 C CA . ALA A 1 328 ? -13.195 -22.589 18.670 1.00 78.31 328 ALA A CA 1
ATOM 2629 C C . ALA A 1 328 ? -11.775 -23.024 19.048 1.00 78.31 328 ALA A C 1
ATOM 2631 O O . ALA A 1 328 ? -10.824 -22.249 18.790 1.00 78.31 328 ALA A O 1
#

Secondary structure (DSSP, 8-state):
-PBPPPPPPPTTEEEEEEEPP--TTSPEEEEEEEEE-BTTTB----EEEEE-----SSPEEEEEEEEEE--S---GGG---EEEEEE-HHHHHHHHHH--SSS-EEEE-HHHHS-TT-HHHHHHHHHHHHHHHHHSS-EEEE-SS--HHHHHHHHHHHHGGGTHHHHHHH-TTEEEEE-TTS-EEEEETT--TT-EEE--TT-SS-EEEEE-TTSSEEEEEEEEE-TTTTTTHHHH-SPPTT-EEEE-TT-TT--EEEE-TTS-EESS-TT--PPPTTEEEEE-TTS-EEEEEGGGTT-GGG-BSS-GGGSHHHHHHTT------EE-